Protein AF-A0A0S8JBH3-F1 (afdb_monomer)

Solvent-accessible surface area (backbone atoms only — not comparable to full-atom values): 11278 Å² total; per-residue (Å²): 119,69,69,66,55,52,56,52,54,51,52,54,51,49,51,53,55,59,66,43,45,65,54,44,55,52,47,23,25,52,52,15,26,53,52,15,29,58,53,9,57,77,68,77,35,45,71,60,21,22,52,54,18,23,54,50,15,38,53,51,19,51,52,50,48,50,52,51,48,53,55,42,52,69,64,44,77,79,67,76,55,73,70,56,57,57,52,49,54,55,49,33,52,54,52,39,51,52,52,23,52,52,30,29,74,77,67,32,59,70,42,13,50,44,16,38,52,28,25,54,49,39,51,51,53,51,53,52,49,50,52,50,48,53,39,56,73,72,67,49,58,70,64,60,54,48,49,54,50,63,54,41,51,55,56,56,53,45,52,52,48,51,49,65,72,73,49,96,78,65,68,68,29,39,53,50,14,46,45,41,55,56,52,51,52,52,51,53,53,51,54,51,53,51,54,55,53,50,56,50,50,53,54,52,52,61,53,56,56,52,66,60,64,81,73,117

Sequence (216 aa):
GSQRSRAVYSQIRVVGLAVVLPFVMVAGPIAGYIGGGWIGERLGYTTGGKLLGLLLGAAASVHQTILIIRRLLHEVKLAMEEKLVRRVLKASVVVAALVGFCGAVYLGTLWAFAFILAAAWSIVNLWVLERLLVLLFRGGSRLALAAVFCLKIPVLYGLILLYLIAVPWRPSALLGGITLPYAVIVLKALGRSLIEAMGRKEALQATGDRGKQDGT

Mean predicted aligned error: 10.58 Å

Structure (mmCIF, N/CA/C/O backbone):
data_AF-A0A0S8JBH3-F1
#
_entry.id   AF-A0A0S8JBH3-F1
#
loop_
_atom_site.group_PDB
_atom_site.id
_atom_site.type_symbol
_atom_site.label_atom_id
_atom_site.label_alt_id
_atom_site.label_comp_id
_atom_site.label_asym_id
_atom_site.label_entity_id
_atom_site.label_seq_id
_atom_site.pdbx_PDB_ins_code
_atom_site.Cartn_x
_atom_site.Cartn_y
_atom_site.Cartn_z
_atom_site.occupancy
_atom_site.B_iso_or_equiv
_atom_site.auth_seq_id
_atom_site.auth_comp_id
_atom_site.auth_asym_id
_atom_site.auth_atom_id
_atom_site.pdbx_PDB_model_num
ATOM 1 N N . GLY A 1 1 ? -25.314 2.688 22.104 1.00 56.16 1 GLY A N 1
ATOM 2 C CA . GLY A 1 1 ? -25.120 2.585 20.637 1.00 56.16 1 GLY A CA 1
ATOM 3 C C . GLY A 1 1 ? -24.075 3.535 20.041 1.00 56.16 1 GLY A C 1
ATOM 4 O O . G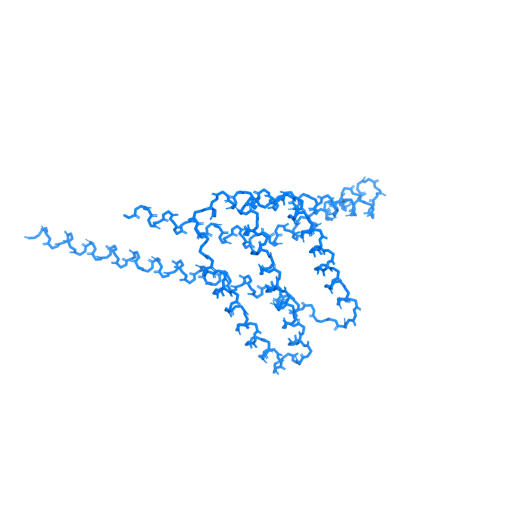LY A 1 1 ? -23.395 3.144 19.096 1.00 56.16 1 GLY A O 1
ATOM 5 N N . SER A 1 2 ? -23.922 4.769 20.545 1.00 67.00 2 SER A N 1
ATOM 6 C CA . SER A 1 2 ? -23.123 5.812 19.867 1.00 67.00 2 SER A CA 1
ATOM 7 C C . SER A 1 2 ? -21.598 5.613 19.925 1.00 67.00 2 SER A C 1
ATOM 9 O O . SER A 1 2 ? -20.922 5.887 18.936 1.00 67.00 2 SER A O 1
ATOM 11 N N . GLN A 1 3 ? -21.041 5.085 21.023 1.00 66.62 3 GLN A N 1
ATOM 12 C CA . GLN A 1 3 ? -19.586 4.895 21.151 1.00 66.62 3 GLN A CA 1
ATOM 13 C C . GLN A 1 3 ? -19.028 3.817 20.206 1.00 66.62 3 GLN A C 1
ATOM 15 O O . GLN A 1 3 ? -18.002 4.037 19.563 1.00 66.62 3 GLN A O 1
ATOM 20 N N . ARG A 1 4 ? -19.731 2.686 20.045 1.00 68.00 4 ARG A N 1
ATOM 21 C CA . ARG A 1 4 ? -19.284 1.579 19.177 1.00 68.00 4 ARG A CA 1
ATOM 22 C C . ARG A 1 4 ? -19.263 1.980 17.696 1.00 68.00 4 ARG A C 1
ATOM 24 O O . ARG A 1 4 ? -18.324 1.640 16.986 1.00 68.00 4 ARG A O 1
ATOM 31 N N . SER A 1 5 ? -20.242 2.778 17.257 1.00 71.06 5 SER A N 1
ATOM 32 C CA . SER A 1 5 ? -20.296 3.287 15.877 1.00 71.06 5 SER A CA 1
ATOM 33 C C . SER A 1 5 ? -19.176 4.287 15.567 1.00 71.06 5 SER A C 1
ATOM 35 O O . SER A 1 5 ? -18.638 4.267 14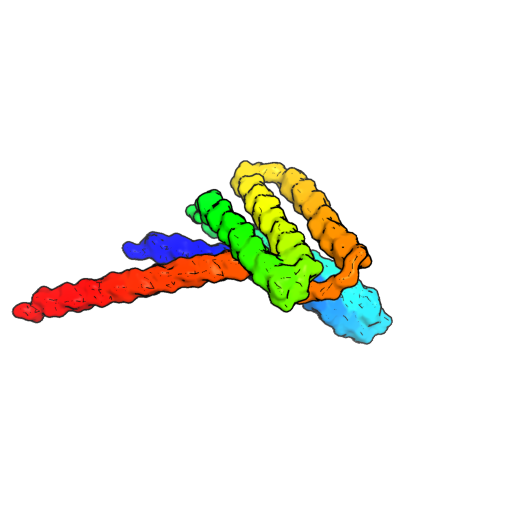.464 1.00 71.06 5 SER A O 1
ATOM 37 N N . ARG A 1 6 ? -18.770 5.125 16.534 1.00 70.44 6 ARG A N 1
ATOM 38 C CA . ARG A 1 6 ? -17.647 6.066 16.353 1.00 70.44 6 ARG A CA 1
ATOM 39 C C . ARG A 1 6 ? -16.300 5.348 16.222 1.00 70.44 6 ARG A C 1
ATOM 41 O O . ARG A 1 6 ? -15.492 5.741 15.384 1.00 70.44 6 ARG A O 1
ATOM 48 N N . ALA A 1 7 ? -16.083 4.278 16.991 1.00 63.91 7 ALA A N 1
ATOM 49 C CA . ALA A 1 7 ? -14.851 3.486 16.928 1.00 63.91 7 ALA A CA 1
ATOM 50 C C . ALA A 1 7 ? -14.666 2.793 15.565 1.00 63.91 7 ALA A C 1
ATOM 52 O O . ALA A 1 7 ? -13.577 2.812 14.994 1.00 63.91 7 ALA A O 1
ATOM 53 N N . VAL A 1 8 ? -15.745 2.239 15.009 1.00 63.00 8 VAL A N 1
ATOM 54 C CA . VAL A 1 8 ? -15.751 1.638 13.666 1.00 63.00 8 VAL A CA 1
ATOM 55 C C . VAL A 1 8 ? -15.432 2.676 12.592 1.00 63.00 8 VAL A C 1
ATOM 57 O O . VAL A 1 8 ? -14.579 2.444 11.735 1.00 63.00 8 VAL A O 1
ATOM 60 N N . TYR A 1 9 ? -16.090 3.836 12.650 1.00 67.44 9 TYR A N 1
ATOM 61 C CA . TYR A 1 9 ? -15.926 4.885 11.644 1.00 67.44 9 TYR A CA 1
ATOM 62 C C . TYR A 1 9 ? -14.488 5.421 11.605 1.00 67.44 9 TYR A C 1
ATOM 64 O O . TYR A 1 9 ? -13.923 5.618 10.530 1.00 67.44 9 TYR A O 1
ATOM 72 N N . SER A 1 10 ? -13.870 5.580 12.780 1.00 63.19 10 SER A N 1
ATOM 73 C CA . SER A 1 10 ? -12.450 5.915 12.926 1.00 63.19 10 SER A CA 1
ATOM 74 C C . SER A 1 10 ? -11.549 4.869 12.261 1.00 63.19 10 SER A C 1
ATOM 76 O O . SER A 1 10 ? -10.679 5.227 11.470 1.00 63.19 10 SER A O 1
ATOM 78 N N . GLN A 1 11 ? -11.778 3.575 12.504 1.00 60.53 11 GLN A N 1
ATOM 79 C CA . GLN A 1 11 ? -10.944 2.516 11.928 1.00 60.53 11 GLN A CA 1
ATOM 80 C C . GLN A 1 11 ? -11.054 2.442 10.401 1.00 60.53 11 GLN A C 1
ATOM 82 O O . GLN A 1 11 ? -10.032 2.313 9.728 1.00 60.53 11 GLN A O 1
ATOM 87 N N . ILE A 1 12 ? -12.259 2.577 9.840 1.00 65.88 12 ILE A N 1
ATOM 88 C CA . ILE A 1 12 ? -12.458 2.589 8.382 1.00 65.88 12 ILE A CA 1
ATOM 89 C C . ILE A 1 12 ? -11.759 3.801 7.756 1.00 65.88 12 ILE A C 1
ATOM 91 O O . ILE A 1 12 ? -11.067 3.657 6.748 1.00 65.88 12 ILE A O 1
ATOM 95 N N . ARG A 1 13 ? -11.872 4.983 8.373 1.00 64.81 13 ARG A N 1
ATOM 96 C CA . ARG A 1 13 ? -11.220 6.207 7.891 1.00 64.81 13 ARG A CA 1
ATOM 97 C C . ARG A 1 13 ? -9.697 6.095 7.915 1.00 64.81 13 ARG A C 1
ATOM 99 O O . ARG A 1 13 ? -9.045 6.473 6.945 1.00 64.81 13 ARG A O 1
ATOM 106 N N . VAL A 1 14 ? -9.142 5.536 8.988 1.00 63.78 14 VAL A N 1
ATOM 107 C CA . VAL A 1 14 ? -7.701 5.300 9.142 1.00 63.78 14 VAL A CA 1
ATOM 108 C C . VAL A 1 14 ? -7.183 4.348 8.072 1.00 63.78 14 VAL A C 1
ATOM 110 O O . VAL A 1 14 ? -6.170 4.630 7.434 1.00 63.78 14 VAL A O 1
ATOM 113 N N . VAL A 1 15 ? -7.881 3.233 7.852 1.00 59.69 15 VAL A N 1
ATOM 114 C CA . VAL A 1 15 ? -7.493 2.259 6.829 1.00 59.69 15 VAL A CA 1
ATOM 115 C C . VAL A 1 15 ? -7.599 2.879 5.437 1.00 59.69 15 VAL A C 1
ATOM 117 O O . VAL A 1 15 ? -6.661 2.753 4.657 1.00 59.69 15 VAL A O 1
ATOM 120 N N . GLY A 1 16 ? -8.676 3.614 5.147 1.00 65.50 16 GLY A N 1
ATOM 121 C CA . GLY A 1 16 ? -8.840 4.325 3.879 1.00 65.50 16 GLY A CA 1
ATOM 122 C C . GLY A 1 16 ? -7.707 5.318 3.614 1.00 65.50 16 GLY A C 1
ATOM 123 O O . GLY A 1 16 ? -7.087 5.280 2.557 1.00 65.50 16 GLY A O 1
ATOM 124 N N . LEU A 1 17 ? -7.360 6.151 4.597 1.00 64.06 17 LEU A N 1
ATOM 125 C CA . LEU A 1 17 ? -6.247 7.100 4.491 1.00 64.06 17 LEU A CA 1
ATOM 126 C C . LEU A 1 17 ? -4.888 6.399 4.328 1.00 64.06 17 LEU A C 1
ATOM 128 O O . LEU A 1 17 ? -4.060 6.856 3.543 1.00 64.06 17 LEU A O 1
ATOM 132 N N . ALA A 1 18 ? -4.660 5.279 5.019 1.00 63.41 18 ALA A N 1
ATOM 133 C CA . ALA A 1 18 ? -3.432 4.497 4.880 1.00 63.41 18 ALA A CA 1
ATOM 134 C C . ALA A 1 18 ? -3.306 3.839 3.495 1.00 63.41 18 ALA A C 1
ATOM 136 O O . ALA A 1 18 ? -2.208 3.771 2.947 1.00 63.41 18 ALA A O 1
ATOM 137 N N . VAL A 1 19 ? -4.421 3.394 2.910 1.00 65.19 19 VAL A N 1
ATOM 138 C CA . VAL A 1 19 ? -4.469 2.834 1.550 1.00 65.19 19 VAL A CA 1
ATOM 139 C C . VAL A 1 19 ? -4.212 3.907 0.491 1.00 65.19 19 VAL A C 1
ATOM 141 O O . VAL A 1 19 ? -3.657 3.592 -0.554 1.00 65.19 19 VAL A O 1
ATOM 144 N N . VAL A 1 20 ? -4.552 5.170 0.759 1.00 72.31 20 VAL A N 1
ATOM 145 C CA . VAL A 1 20 ? -4.325 6.299 -0.162 1.00 72.31 20 VAL A CA 1
ATOM 146 C C . VAL A 1 20 ? -2.862 6.771 -0.170 1.00 72.31 20 VAL A C 1
ATOM 148 O O . VAL A 1 20 ? -2.402 7.309 -1.176 1.00 72.31 20 VAL A O 1
ATOM 151 N N . LEU A 1 21 ? -2.096 6.536 0.901 1.00 68.50 21 LEU A N 1
ATOM 152 C CA . LEU A 1 21 ? -0.704 6.999 1.024 1.00 68.50 21 LEU A CA 1
ATOM 153 C C . LEU A 1 21 ? 0.220 6.586 -0.142 1.00 68.50 21 LEU A C 1
ATOM 155 O O . LEU A 1 21 ? 0.875 7.468 -0.699 1.00 68.50 21 LEU A O 1
ATOM 159 N N . PRO A 1 22 ? 0.273 5.310 -0.573 1.00 65.31 22 PRO A N 1
ATOM 160 C CA . PRO A 1 22 ? 1.086 4.903 -1.720 1.00 65.31 22 PRO A CA 1
ATOM 161 C C . PRO A 1 22 ? 0.675 5.612 -3.014 1.00 65.31 22 PRO A C 1
ATOM 163 O O . PRO A 1 22 ? 1.533 6.017 -3.793 1.00 65.31 22 PRO A O 1
ATOM 166 N N . PHE A 1 23 ? -0.631 5.810 -3.226 1.00 71.81 23 PHE A N 1
ATOM 167 C CA . PHE A 1 23 ? -1.134 6.511 -4.407 1.00 71.81 23 PHE A CA 1
ATOM 168 C C . PHE A 1 23 ? -0.705 7.972 -4.409 1.00 71.81 23 PHE A C 1
ATOM 170 O O . PHE A 1 23 ? -0.256 8.460 -5.437 1.00 71.81 23 PHE A O 1
ATOM 177 N N . VAL A 1 24 ? -0.763 8.657 -3.264 1.00 72.06 24 VAL A N 1
ATOM 178 C CA . VAL A 1 24 ? -0.276 10.040 -3.143 1.00 72.06 24 VAL A CA 1
ATOM 179 C C . VAL A 1 24 ? 1.230 10.107 -3.411 1.00 72.06 24 VAL A C 1
ATOM 181 O O . VAL A 1 24 ? 1.673 10.997 -4.144 1.00 72.06 24 VAL A O 1
ATOM 184 N N . MET A 1 25 ? 2.004 9.142 -2.895 1.00 70.50 25 MET A N 1
ATOM 185 C CA . MET A 1 25 ? 3.455 9.036 -3.119 1.00 70.50 25 MET A CA 1
ATOM 186 C C . MET A 1 25 ? 3.835 8.896 -4.594 1.00 70.50 25 MET A C 1
ATOM 188 O O . MET A 1 25 ? 4.838 9.467 -5.012 1.00 70.50 25 MET A O 1
ATOM 192 N N . VAL A 1 26 ? 3.027 8.193 -5.388 1.00 72.25 26 VAL A N 1
ATOM 193 C CA . VAL A 1 26 ? 3.271 7.991 -6.826 1.00 72.25 26 VAL A CA 1
ATOM 194 C C . VAL A 1 26 ? 2.668 9.113 -7.676 1.00 72.25 26 VAL A C 1
ATOM 196 O O . VAL A 1 26 ? 3.299 9.590 -8.618 1.00 72.25 26 VAL A O 1
ATOM 199 N N . ALA A 1 27 ? 1.467 9.578 -7.332 1.00 75.06 27 ALA A N 1
ATOM 200 C CA . ALA A 1 27 ? 0.746 10.584 -8.103 1.00 75.06 27 ALA A CA 1
ATOM 201 C C . ALA A 1 27 ? 1.461 11.940 -8.113 1.00 75.06 27 ALA A C 1
ATOM 203 O O . ALA A 1 27 ? 1.454 12.613 -9.138 1.00 75.06 27 ALA A O 1
ATOM 204 N N . GLY A 1 28 ? 2.104 12.338 -7.010 1.00 80.50 28 GLY A N 1
ATOM 205 C CA . GLY A 1 28 ? 2.796 13.628 -6.938 1.00 80.50 28 GLY A CA 1
ATOM 206 C C . GLY A 1 28 ? 3.963 13.763 -7.924 1.00 80.50 28 GLY A C 1
ATOM 207 O O . GLY A 1 28 ? 3.947 14.706 -8.711 1.00 80.50 28 GLY A O 1
ATOM 208 N N . PRO A 1 29 ? 4.941 12.836 -7.957 1.00 76.25 29 PRO A N 1
ATOM 209 C CA . PRO A 1 29 ? 5.990 12.828 -8.977 1.00 76.25 29 PRO A CA 1
ATOM 210 C C . PRO A 1 29 ? 5.442 12.800 -10.408 1.00 76.25 29 PRO A C 1
ATOM 212 O O . PRO A 1 29 ? 5.915 13.557 -11.249 1.00 76.25 29 PRO A O 1
ATOM 215 N N . ILE A 1 30 ? 4.420 11.979 -10.688 1.00 74.12 30 ILE A N 1
ATOM 216 C CA . ILE A 1 30 ? 3.815 11.889 -12.029 1.00 74.12 30 ILE A CA 1
ATOM 217 C C . ILE A 1 30 ? 3.176 13.222 -12.429 1.00 74.12 30 ILE A C 1
ATOM 219 O O . ILE A 1 30 ? 3.460 13.743 -13.506 1.00 74.12 30 ILE A O 1
ATOM 223 N N . ALA A 1 31 ? 2.347 13.801 -11.557 1.00 86.06 31 ALA A N 1
ATOM 224 C CA . ALA A 1 31 ? 1.707 15.089 -11.806 1.00 86.06 31 ALA A CA 1
ATOM 225 C C . ALA A 1 31 ? 2.748 16.207 -11.954 1.00 86.06 31 ALA A C 1
ATOM 227 O O . ALA A 1 31 ? 2.624 17.055 -12.835 1.00 86.06 31 ALA A O 1
ATOM 228 N N . GLY A 1 32 ? 3.809 16.162 -11.146 1.00 87.19 32 GLY A N 1
ATOM 229 C CA . GLY A 1 32 ? 4.951 17.060 -11.242 1.00 87.19 32 GLY A CA 1
ATOM 230 C C . GLY A 1 32 ? 5.688 16.941 -12.574 1.00 87.19 32 GLY A C 1
ATOM 231 O O . GLY A 1 32 ? 5.960 17.954 -13.206 1.00 87.19 32 GLY A O 1
ATOM 232 N N . TYR A 1 33 ? 5.963 15.727 -13.049 1.00 83.25 33 TYR A N 1
ATOM 233 C CA . TYR A 1 33 ? 6.616 15.490 -14.339 1.00 83.25 33 TYR A CA 1
ATOM 234 C C . TYR A 1 33 ? 5.777 16.012 -15.513 1.00 83.25 33 TYR A C 1
ATOM 236 O O . TYR A 1 33 ? 6.299 16.709 -16.385 1.00 83.25 33 TYR A O 1
ATOM 244 N N . ILE A 1 34 ? 4.471 15.717 -15.517 1.00 86.50 34 ILE A N 1
ATOM 245 C CA . ILE A 1 34 ? 3.538 16.168 -16.561 1.00 86.50 34 ILE A CA 1
ATOM 246 C C . ILE A 1 34 ? 3.417 17.697 -16.541 1.00 86.50 34 ILE A C 1
ATOM 248 O O . ILE A 1 34 ? 3.606 18.345 -17.569 1.00 86.50 34 ILE A O 1
ATOM 252 N N . GLY A 1 35 ? 3.157 18.284 -15.369 1.00 92.44 35 GLY A N 1
ATOM 253 C CA . GLY A 1 35 ? 3.023 19.734 -15.213 1.00 92.44 35 GLY A CA 1
ATOM 254 C C . GLY A 1 35 ? 4.320 20.482 -15.521 1.00 92.44 35 GLY A C 1
ATOM 255 O O . GLY A 1 35 ? 4.302 21.504 -16.201 1.00 92.44 35 GLY A O 1
ATOM 256 N N . GLY A 1 36 ? 5.459 19.940 -15.093 1.00 91.94 36 GLY A N 1
ATOM 257 C CA . GLY A 1 36 ? 6.782 20.475 -15.400 1.00 91.94 36 GLY A CA 1
ATOM 258 C C . GLY A 1 36 ? 7.110 20.433 -16.890 1.00 91.94 36 GLY A C 1
ATOM 259 O O . GLY A 1 36 ? 7.713 21.371 -17.403 1.00 91.94 36 GLY A O 1
ATOM 260 N N . GLY A 1 37 ? 6.671 19.393 -17.604 1.00 87.94 37 GLY A N 1
ATOM 261 C CA . GLY A 1 37 ? 6.780 19.325 -19.061 1.00 87.94 37 GLY A CA 1
ATOM 262 C C . GLY A 1 37 ? 5.969 20.408 -19.759 1.00 87.94 37 GLY A C 1
ATOM 263 O O . GLY A 1 37 ? 6.518 21.124 -20.589 1.00 87.94 37 GLY A O 1
ATOM 264 N N . TRP A 1 38 ? 4.714 20.595 -19.353 1.00 94.88 38 TRP A N 1
ATOM 265 C CA . TRP A 1 38 ? 3.846 21.633 -19.913 1.00 94.88 38 TRP A CA 1
ATOM 266 C C . TRP A 1 38 ? 4.395 23.053 -19.687 1.00 94.88 38 TRP A C 1
ATOM 268 O O . TRP A 1 38 ? 4.392 23.882 -20.597 1.00 94.88 38 TRP A O 1
ATOM 278 N N . ILE A 1 39 ? 4.929 23.332 -18.491 1.00 94.38 39 ILE A N 1
ATOM 279 C CA . ILE A 1 39 ? 5.585 24.615 -18.183 1.00 94.38 39 ILE A CA 1
ATOM 280 C C . ILE A 1 39 ? 6.895 24.758 -18.969 1.00 94.38 39 ILE A C 1
ATOM 282 O O . ILE A 1 39 ? 7.166 25.815 -19.537 1.00 94.38 39 ILE A O 1
ATOM 286 N N . GLY A 1 40 ? 7.700 23.695 -19.028 1.00 94.19 40 GLY A N 1
ATOM 287 C CA . GLY A 1 40 ? 8.970 23.671 -19.749 1.00 94.19 40 GLY A CA 1
ATOM 288 C C . GLY A 1 40 ? 8.806 23.915 -21.248 1.00 94.19 40 GLY A C 1
ATOM 289 O O . GLY A 1 40 ? 9.599 24.649 -21.826 1.00 94.19 40 GLY A O 1
ATOM 290 N N . GLU A 1 41 ? 7.756 23.371 -21.867 1.00 94.50 41 GLU A N 1
ATOM 291 C CA . GLU A 1 41 ? 7.410 23.617 -23.275 1.00 94.50 41 GLU A CA 1
ATOM 292 C C . GLU A 1 41 ? 7.096 25.089 -23.543 1.00 94.50 41 GLU A C 1
ATOM 294 O O . GLU A 1 41 ? 7.571 25.639 -24.534 1.00 94.50 41 GLU A O 1
ATOM 299 N N . ARG A 1 42 ? 6.391 25.769 -22.630 1.00 95.62 42 ARG A N 1
ATOM 300 C CA . ARG A 1 42 ? 6.129 27.212 -22.762 1.00 95.62 42 ARG A CA 1
ATOM 301 C C . ARG A 1 42 ? 7.366 28.090 -22.590 1.00 95.62 42 ARG A C 1
ATOM 303 O O . ARG A 1 42 ? 7.374 29.209 -23.089 1.00 95.62 42 ARG A O 1
ATOM 310 N N . LEU A 1 43 ? 8.386 27.604 -21.888 1.00 94.69 43 LEU A N 1
ATOM 311 C CA . LEU A 1 43 ? 9.612 28.350 -21.585 1.00 94.69 43 LEU A CA 1
ATOM 312 C C . LEU A 1 43 ? 10.813 27.932 -22.453 1.00 94.69 43 LEU A C 1
ATOM 314 O O . LEU A 1 43 ? 11.919 28.415 -22.228 1.00 94.69 43 LEU A O 1
ATOM 318 N N . GLY A 1 44 ? 10.632 27.017 -23.412 1.00 94.75 44 GLY A N 1
ATOM 319 C CA . GLY A 1 44 ? 11.724 26.486 -24.240 1.00 94.75 44 GLY A CA 1
ATOM 320 C C . GLY A 1 44 ? 12.712 25.575 -23.491 1.00 94.75 44 GLY A C 1
ATOM 321 O O . GLY A 1 44 ? 13.778 25.264 -24.011 1.00 94.75 44 GLY A O 1
ATOM 322 N N . TYR A 1 45 ? 12.364 25.121 -22.282 1.00 92.31 45 TYR A N 1
ATOM 323 C CA . TYR A 1 45 ? 13.182 24.291 -21.388 1.00 92.31 45 TYR A CA 1
ATOM 324 C C . TYR A 1 45 ? 12.508 22.931 -21.127 1.00 92.31 45 TYR A C 1
ATOM 326 O O . TYR A 1 45 ? 12.177 22.572 -19.996 1.00 92.31 45 TYR A O 1
ATOM 334 N N . THR A 1 46 ? 12.280 22.144 -22.178 1.00 82.25 46 THR A N 1
ATOM 335 C CA . THR A 1 46 ? 11.454 20.919 -22.120 1.00 82.25 46 THR A CA 1
ATOM 336 C C . THR A 1 46 ? 12.017 19.839 -21.188 1.00 82.25 46 THR A C 1
ATOM 338 O O . THR A 1 46 ? 11.295 19.319 -20.335 1.00 82.25 46 THR A O 1
ATOM 341 N N . THR A 1 47 ? 13.309 19.518 -21.290 1.00 82.31 47 THR A N 1
ATOM 342 C CA . THR A 1 47 ? 13.952 18.498 -20.438 1.00 82.31 47 THR A CA 1
ATOM 343 C C . THR A 1 47 ? 14.119 18.985 -18.998 1.00 82.31 47 THR A C 1
ATOM 345 O O . THR A 1 47 ? 13.821 18.252 -18.054 1.00 82.31 47 THR A O 1
ATOM 348 N N . GLY A 1 48 ? 14.539 20.244 -18.820 1.00 81.69 48 GLY A N 1
ATOM 349 C CA . GLY A 1 48 ? 14.730 20.850 -17.499 1.00 81.69 48 GLY A CA 1
ATOM 350 C C . GLY A 1 48 ? 13.419 21.014 -16.727 1.00 81.69 48 GLY A C 1
ATOM 351 O O . GLY A 1 48 ? 13.359 20.688 -15.543 1.00 81.69 48 GLY A O 1
ATOM 352 N N . GLY A 1 49 ? 12.346 21.432 -17.406 1.00 87.19 49 GLY A N 1
ATOM 353 C CA . GLY A 1 49 ? 11.015 21.590 -16.819 1.00 87.19 49 GLY A CA 1
ATOM 354 C C . GLY A 1 49 ? 10.437 20.274 -16.301 1.00 87.19 49 GLY A C 1
ATOM 355 O O . GLY A 1 49 ? 9.952 20.225 -15.172 1.00 87.19 49 GLY A O 1
ATOM 356 N N . LYS A 1 50 ? 10.563 19.179 -17.066 1.00 76.38 50 LYS A N 1
ATOM 357 C CA . LYS A 1 50 ? 10.132 17.834 -16.635 1.00 76.38 50 LYS A CA 1
ATOM 358 C C . LYS A 1 50 ? 10.871 17.366 -15.382 1.00 76.38 50 LYS A C 1
ATOM 360 O O . LYS A 1 50 ? 10.241 16.846 -14.463 1.00 76.38 50 LYS A O 1
ATOM 365 N N . LEU A 1 51 ? 12.191 17.572 -15.328 1.00 74.19 51 LEU A N 1
ATOM 366 C CA . LEU A 1 51 ? 13.016 17.174 -14.186 1.00 74.19 51 LEU A CA 1
ATOM 367 C C . LEU A 1 51 ? 12.692 18.001 -12.932 1.00 74.19 51 LEU A C 1
ATOM 369 O O . LEU A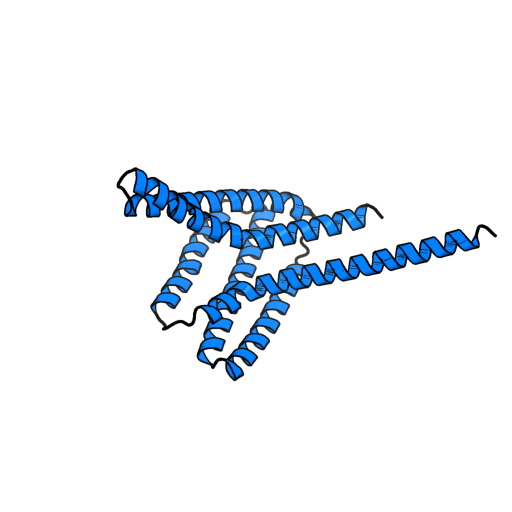 1 51 ? 12.473 17.437 -11.862 1.00 74.19 51 LEU A O 1
ATOM 373 N N . LEU A 1 52 ? 12.604 19.328 -13.065 1.00 82.62 52 LEU A N 1
ATOM 374 C CA . LEU A 1 52 ? 12.238 20.222 -11.961 1.00 82.62 52 LEU A CA 1
ATOM 375 C C . LEU A 1 52 ? 10.826 19.938 -11.450 1.00 82.62 52 LEU A C 1
ATOM 377 O O . LEU A 1 52 ? 10.610 19.857 -10.241 1.00 82.62 52 LEU A O 1
ATOM 381 N N . GLY A 1 53 ? 9.877 19.726 -12.360 1.00 86.75 53 GLY A N 1
ATOM 382 C CA . GLY A 1 53 ? 8.513 19.351 -12.018 1.00 86.75 53 GLY A CA 1
ATOM 383 C C . GLY A 1 53 ? 8.445 18.013 -11.285 1.00 86.75 53 GLY A C 1
ATOM 384 O O . GLY A 1 53 ? 7.763 17.917 -10.268 1.00 86.75 53 GLY A O 1
ATOM 385 N N . LEU A 1 54 ? 9.196 16.999 -11.731 1.00 75.62 54 LEU A N 1
ATOM 386 C CA . LEU A 1 54 ? 9.298 15.703 -11.051 1.00 75.62 54 LEU A CA 1
ATOM 387 C C . LEU A 1 54 ? 9.803 15.860 -9.607 1.00 75.62 54 LEU A C 1
ATOM 389 O O . LEU A 1 54 ? 9.197 15.313 -8.684 1.00 75.62 54 LEU A O 1
ATOM 393 N N . LEU A 1 55 ? 10.879 16.629 -9.403 1.00 70.88 55 LEU A N 1
ATOM 394 C CA . LEU A 1 55 ? 11.456 16.876 -8.077 1.00 70.88 55 LEU A CA 1
ATOM 395 C C . LEU A 1 55 ? 10.485 17.633 -7.162 1.00 70.88 55 LEU A C 1
ATOM 397 O O . LEU A 1 55 ? 10.290 17.239 -6.010 1.00 70.88 55 LEU A O 1
ATOM 401 N N . LEU A 1 56 ? 9.826 18.675 -7.674 1.00 83.12 56 LEU A N 1
ATOM 402 C CA . LEU A 1 56 ? 8.813 19.432 -6.932 1.00 83.12 56 LEU A CA 1
ATOM 403 C C . LEU A 1 56 ? 7.590 18.575 -6.595 1.00 83.12 56 LEU A C 1
ATOM 405 O O . LEU A 1 56 ? 7.108 18.610 -5.465 1.00 83.12 56 LEU A O 1
ATOM 409 N N . GLY A 1 57 ? 7.113 17.767 -7.542 1.00 77.94 57 GLY A N 1
ATOM 410 C CA . GLY A 1 57 ? 6.004 16.837 -7.342 1.00 77.94 57 GLY A CA 1
ATOM 411 C C . GLY A 1 57 ? 6.316 15.773 -6.291 1.00 77.94 57 GLY A C 1
ATOM 412 O O . GLY A 1 57 ? 5.473 15.466 -5.445 1.00 77.94 57 GLY A O 1
ATOM 413 N N . ALA A 1 58 ? 7.548 15.258 -6.279 1.00 67.19 58 ALA A N 1
ATOM 414 C CA . ALA A 1 58 ? 8.027 14.354 -5.240 1.00 67.19 58 ALA A CA 1
ATOM 415 C C . ALA A 1 58 ? 8.085 15.042 -3.868 1.00 67.19 58 ALA A C 1
ATOM 417 O O . ALA A 1 58 ? 7.554 14.509 -2.892 1.00 67.19 58 ALA A O 1
ATOM 418 N N . ALA A 1 59 ? 8.653 16.249 -3.786 1.00 70.94 59 ALA A N 1
ATOM 419 C CA . ALA A 1 59 ? 8.724 17.016 -2.543 1.00 70.94 59 ALA A CA 1
ATOM 420 C C . ALA A 1 59 ? 7.326 17.345 -1.987 1.00 70.94 59 ALA A C 1
ATOM 422 O O . ALA A 1 59 ? 7.060 17.142 -0.799 1.00 70.94 59 ALA A O 1
ATOM 423 N N . ALA A 1 60 ? 6.402 17.776 -2.850 1.00 80.19 60 ALA A N 1
ATOM 424 C CA . ALA A 1 60 ? 5.011 18.043 -2.494 1.00 80.19 60 ALA A CA 1
ATOM 425 C C . ALA A 1 60 ? 4.294 16.777 -2.004 1.00 80.19 60 ALA A C 1
ATOM 427 O O . ALA A 1 60 ? 3.558 16.824 -1.016 1.00 80.19 60 ALA A O 1
ATOM 428 N N . SER A 1 61 ? 4.543 15.635 -2.645 1.00 72.88 61 SER A N 1
ATOM 429 C CA . SER A 1 61 ? 3.988 14.351 -2.228 1.00 72.88 61 SER A CA 1
ATOM 430 C C . SER A 1 61 ? 4.490 13.898 -0.860 1.00 72.88 61 SER A C 1
ATOM 432 O O . SER A 1 61 ? 3.699 13.460 -0.022 1.00 72.88 61 SER A O 1
ATOM 434 N N . VAL A 1 62 ? 5.789 14.050 -0.592 1.00 72.19 62 VAL A N 1
ATOM 435 C CA . VAL A 1 62 ? 6.372 13.776 0.728 1.00 72.19 62 VAL A CA 1
ATOM 436 C C . VAL A 1 62 ? 5.740 14.690 1.774 1.00 72.19 62 VAL A C 1
ATOM 438 O O . VAL A 1 62 ? 5.316 14.215 2.828 1.00 72.19 62 VAL A O 1
ATOM 441 N N . HIS A 1 63 ? 5.597 15.982 1.474 1.00 73.00 63 HIS A N 1
ATOM 442 C CA . HIS A 1 63 ? 4.953 16.933 2.375 1.00 73.00 63 HIS A CA 1
ATOM 443 C C . HIS A 1 63 ? 3.489 16.554 2.671 1.00 73.00 63 HIS A C 1
ATOM 445 O O . HIS A 1 63 ? 3.094 16.496 3.837 1.00 73.00 63 HIS A O 1
ATOM 451 N N . GLN A 1 64 ? 2.703 16.203 1.649 1.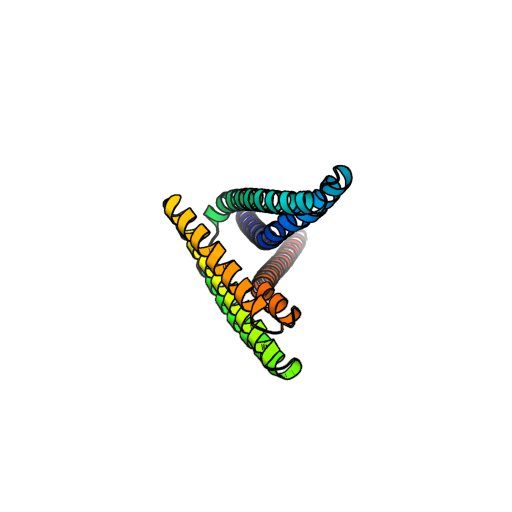00 77.94 64 GLN A N 1
ATOM 452 C CA . GLN A 1 64 ? 1.322 15.731 1.812 1.00 77.94 64 GLN A CA 1
ATOM 453 C C . GLN A 1 64 ? 1.241 14.413 2.581 1.00 77.94 64 GLN A C 1
ATOM 455 O O . GLN A 1 64 ? 0.409 14.263 3.472 1.00 77.94 64 GLN A O 1
ATOM 460 N N . THR A 1 65 ? 2.148 13.481 2.306 1.00 69.44 65 THR A N 1
ATOM 461 C CA . THR A 1 65 ? 2.270 12.216 3.035 1.00 69.44 65 THR A CA 1
ATOM 462 C C . THR A 1 65 ? 2.515 12.472 4.519 1.00 69.44 65 THR A C 1
ATOM 464 O O . THR A 1 65 ? 1.836 11.887 5.360 1.00 69.44 65 THR A O 1
ATOM 467 N N . ILE A 1 66 ? 3.406 13.406 4.866 1.00 69.81 66 ILE A N 1
ATOM 468 C CA . ILE A 1 66 ? 3.658 13.804 6.256 1.00 69.81 66 ILE A CA 1
ATOM 469 C C . ILE A 1 66 ? 2.400 14.408 6.892 1.00 69.81 66 ILE A C 1
ATOM 471 O O . ILE A 1 66 ? 2.091 14.080 8.037 1.00 69.81 66 I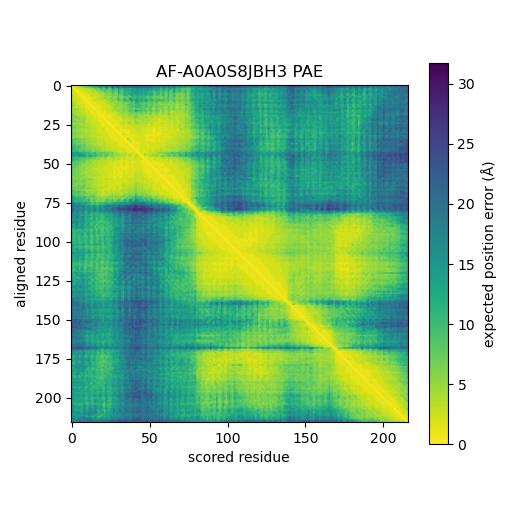LE A O 1
ATOM 475 N N . LEU A 1 67 ? 1.650 15.256 6.182 1.00 75.31 67 LEU A N 1
ATOM 476 C CA . LEU A 1 67 ? 0.404 15.842 6.695 1.00 75.31 67 LEU A CA 1
ATOM 477 C C . LEU A 1 67 ? -0.692 14.790 6.914 1.00 75.31 67 LEU A C 1
ATOM 479 O O . LEU A 1 67 ? -1.349 14.798 7.959 1.00 75.31 67 LEU A O 1
ATOM 483 N N . ILE A 1 68 ? -0.861 13.859 5.973 1.00 74.69 68 ILE A N 1
ATOM 484 C CA . ILE A 1 68 ? -1.799 12.734 6.077 1.00 74.69 68 ILE A CA 1
ATOM 485 C C . ILE A 1 68 ? -1.408 11.841 7.250 1.00 74.69 68 ILE A C 1
ATOM 487 O O . ILE A 1 68 ? -2.257 11.526 8.081 1.00 74.69 68 ILE A O 1
ATOM 491 N N . ILE A 1 69 ? -0.124 11.497 7.368 1.00 65.25 69 ILE A N 1
ATOM 492 C CA . ILE A 1 69 ? 0.408 10.716 8.484 1.00 65.25 69 ILE A CA 1
ATOM 493 C C . ILE A 1 69 ? 0.173 11.454 9.800 1.00 65.25 69 ILE A C 1
ATOM 495 O O . ILE A 1 69 ? -0.295 10.829 10.740 1.00 65.25 69 ILE A O 1
ATOM 499 N N . ARG A 1 70 ? 0.406 12.771 9.887 1.00 69.94 70 ARG A N 1
ATOM 500 C CA . ARG A 1 70 ? 0.134 13.565 11.101 1.00 69.94 70 ARG A CA 1
ATOM 501 C C . ARG A 1 70 ? -1.348 13.576 11.485 1.00 69.94 70 ARG A C 1
ATOM 503 O O . ARG A 1 70 ? -1.656 13.446 12.668 1.00 69.94 70 ARG A O 1
ATOM 510 N N . ARG A 1 71 ? -2.267 13.685 10.517 1.00 73.25 71 ARG A N 1
ATOM 511 C CA . ARG A 1 71 ? -3.718 13.567 10.771 1.00 73.25 71 ARG A CA 1
ATOM 512 C C . ARG A 1 71 ? -4.100 12.161 11.225 1.00 73.25 71 ARG A C 1
ATOM 514 O O . ARG A 1 71 ? -4.810 12.016 12.214 1.00 73.25 71 ARG A O 1
ATOM 521 N N . LEU A 1 72 ? -3.575 11.142 10.550 1.00 67.69 72 LEU A N 1
ATOM 522 C CA . LEU A 1 72 ? -3.734 9.740 10.928 1.00 67.69 72 LEU A CA 1
ATOM 523 C C . LEU A 1 72 ? -3.204 9.482 12.340 1.00 67.69 72 LEU A C 1
ATOM 525 O O . LEU A 1 72 ? -3.902 8.882 13.139 1.00 67.69 72 LEU A O 1
ATOM 529 N N . LEU A 1 73 ? -2.016 9.980 12.683 1.00 60.69 73 LEU A N 1
ATOM 530 C CA . LEU A 1 73 ? -1.393 9.872 14.008 1.00 60.69 73 LEU A CA 1
ATOM 531 C C . LEU A 1 73 ? -2.317 10.384 15.114 1.00 60.69 73 LEU A C 1
ATOM 533 O O . LEU A 1 73 ? -2.383 9.773 16.177 1.00 60.69 73 LEU A O 1
ATOM 537 N N . HIS A 1 74 ? -3.045 11.472 14.863 1.00 63.81 74 HIS A N 1
ATOM 538 C CA . HIS A 1 74 ? -3.972 12.040 15.836 1.00 63.81 74 HIS A CA 1
ATOM 539 C C . HIS A 1 74 ? -5.220 11.163 16.044 1.00 63.81 74 HIS A C 1
ATOM 541 O O . HIS A 1 74 ? -5.711 11.054 17.164 1.00 63.81 74 HIS A O 1
ATOM 547 N N . GLU A 1 75 ? -5.712 10.499 14.995 1.00 62.75 75 GLU A N 1
ATOM 548 C CA . GLU A 1 75 ? -6.870 9.594 15.083 1.00 62.75 75 GLU A CA 1
ATOM 549 C C . GLU A 1 75 ? -6.493 8.174 15.554 1.00 62.75 75 GLU A C 1
ATOM 551 O O . GLU A 1 75 ? -7.253 7.522 16.268 1.00 62.75 75 GLU A O 1
ATOM 556 N N . VAL A 1 76 ? -5.299 7.696 15.195 1.00 58.06 76 VAL A N 1
ATOM 557 C CA . VAL A 1 76 ? -4.801 6.334 15.460 1.00 58.06 76 VAL A CA 1
ATOM 558 C C . VAL A 1 76 ? -4.283 6.157 16.882 1.00 58.06 76 VAL A C 1
ATOM 560 O O . VAL A 1 76 ? -4.300 5.030 17.383 1.00 58.06 76 VAL A O 1
ATOM 563 N N . LYS A 1 77 ? -3.912 7.251 17.566 1.00 58.12 77 LYS A N 1
ATOM 564 C CA . LYS A 1 77 ? -3.499 7.269 18.984 1.00 58.12 77 LYS A CA 1
ATOM 565 C C . LYS A 1 77 ? -4.495 6.554 19.920 1.00 58.12 77 LYS A C 1
ATOM 567 O O . LYS A 1 77 ? -4.136 6.235 21.046 1.00 58.12 77 LYS A O 1
ATOM 572 N N . LEU A 1 78 ? -5.716 6.272 19.456 1.00 51.31 78 LEU A N 1
ATOM 573 C CA . LEU A 1 78 ? -6.773 5.610 20.218 1.00 51.31 78 LEU A CA 1
ATOM 574 C C . LEU A 1 78 ? -7.099 4.164 19.792 1.00 51.31 78 LEU A C 1
ATOM 576 O O . LEU A 1 78 ? -7.867 3.516 20.495 1.00 51.31 78 LEU A O 1
ATOM 580 N N . ALA A 1 79 ? -6.580 3.639 18.672 1.00 53.53 79 ALA A N 1
ATOM 581 C CA . ALA A 1 79 ? -7.190 2.448 18.054 1.00 53.53 79 ALA A CA 1
ATOM 582 C C . ALA A 1 79 ? -6.246 1.386 17.462 1.00 53.53 79 ALA A C 1
ATOM 584 O O . ALA A 1 79 ? -6.740 0.327 17.060 1.00 53.53 79 ALA A O 1
ATOM 585 N N . MET A 1 80 ? -4.929 1.612 17.368 1.00 57.66 80 MET A N 1
ATOM 586 C CA . MET A 1 80 ? -4.040 0.594 16.787 1.00 57.66 80 MET A CA 1
ATOM 587 C C . MET A 1 80 ? -3.733 -0.529 17.788 1.00 57.66 80 MET A C 1
ATOM 589 O O . MET A 1 80 ? -2.757 -0.487 18.532 1.00 57.66 80 MET A O 1
ATOM 593 N N . GLU A 1 81 ? -4.558 -1.574 17.774 1.00 64.75 81 GLU A N 1
ATOM 594 C CA . GLU A 1 81 ? -4.176 -2.866 18.337 1.00 64.75 81 GLU A CA 1
ATOM 595 C C . GLU A 1 81 ? -3.050 -3.474 17.483 1.00 64.75 81 GLU A C 1
ATOM 597 O O . GLU A 1 81 ? -3.271 -3.853 16.332 1.00 64.75 81 GLU A O 1
ATOM 602 N N . GLU A 1 82 ? -1.862 -3.664 18.060 1.00 65.62 82 GLU A N 1
ATOM 603 C CA . GLU A 1 82 ? -0.720 -4.399 17.472 1.00 65.62 82 GLU A CA 1
ATOM 604 C C . GLU A 1 82 ? -1.136 -5.757 16.851 1.00 65.62 82 GLU A C 1
ATOM 606 O O . GLU A 1 82 ? -0.577 -6.252 15.868 1.00 65.62 82 GLU A O 1
ATOM 611 N N . LYS A 1 83 ? -2.211 -6.350 17.385 1.00 74.12 83 LYS A N 1
ATOM 612 C CA . LYS A 1 83 ? -2.810 -7.602 16.913 1.00 74.12 83 LYS A CA 1
ATOM 613 C C . LYS A 1 83 ? -3.408 -7.517 15.505 1.00 74.12 83 LYS A C 1
ATOM 615 O O . LYS A 1 83 ? -3.547 -8.559 14.860 1.00 74.12 83 LYS A O 1
ATOM 620 N N . LEU A 1 84 ? -3.829 -6.345 15.027 1.00 69.19 84 LEU A N 1
ATOM 621 C CA . LEU A 1 84 ? -4.433 -6.193 13.698 1.00 69.19 84 LEU A CA 1
ATOM 622 C C . LEU A 1 84 ? -3.369 -6.274 12.601 1.00 69.19 84 LEU A C 1
ATOM 624 O O . LEU A 1 84 ? -3.546 -7.028 11.642 1.00 69.19 84 LEU A O 1
ATOM 628 N N . VAL A 1 85 ? -2.239 -5.588 12.790 1.00 69.62 85 VAL A N 1
ATOM 629 C CA . VAL A 1 85 ? -1.146 -5.532 11.807 1.00 69.62 85 VAL A CA 1
ATOM 630 C C . VAL A 1 85 ? -0.500 -6.903 11.626 1.00 69.62 85 VAL A C 1
ATOM 632 O O . VAL A 1 85 ? -0.417 -7.395 10.501 1.00 69.62 85 VAL A O 1
ATOM 635 N N . ARG A 1 86 ? -0.180 -7.611 12.719 1.00 79.44 86 ARG A N 1
ATOM 636 C CA . ARG A 1 86 ? 0.338 -8.992 12.637 1.00 79.44 86 ARG A CA 1
ATOM 637 C C . ARG A 1 86 ? -0.605 -9.939 11.897 1.00 79.44 86 ARG A C 1
ATOM 639 O O . ARG A 1 86 ? -0.148 -10.810 11.161 1.00 79.44 86 ARG A O 1
ATOM 646 N N . ARG A 1 87 ? -1.923 -9.784 12.074 1.00 80.44 87 ARG A N 1
ATOM 647 C CA . ARG A 1 87 ? -2.922 -10.599 11.364 1.00 80.44 87 ARG A CA 1
ATOM 648 C C . ARG A 1 87 ? -2.975 -10.274 9.871 1.00 80.44 87 ARG A C 1
ATOM 650 O O . ARG A 1 87 ? -3.227 -11.178 9.084 1.00 80.44 87 ARG A O 1
ATOM 657 N N . VAL A 1 88 ? -2.773 -9.015 9.486 1.00 77.19 88 VAL A N 1
ATOM 658 C CA . VAL A 1 88 ? -2.668 -8.616 8.074 1.00 77.19 88 VAL A CA 1
ATOM 659 C C . VAL A 1 88 ? -1.389 -9.177 7.462 1.00 77.19 88 VAL A C 1
ATOM 661 O O . VAL A 1 88 ? -1.478 -9.828 6.433 1.00 77.19 88 VAL A O 1
ATOM 664 N N . LEU A 1 89 ? -0.235 -9.024 8.119 1.00 80.31 89 LEU A N 1
ATOM 665 C CA . LEU A 1 89 ? 1.041 -9.554 7.623 1.00 80.31 89 LEU A CA 1
ATOM 666 C C . LEU A 1 89 ? 0.976 -11.070 7.391 1.00 80.31 89 LEU A C 1
ATOM 668 O O . LEU A 1 89 ? 1.338 -11.533 6.313 1.00 80.31 89 LEU A O 1
ATOM 672 N N . LYS A 1 90 ? 0.442 -11.837 8.353 1.00 86.19 90 LYS A N 1
ATOM 673 C CA . LYS A 1 90 ? 0.246 -13.290 8.195 1.00 86.19 90 LYS A CA 1
ATOM 674 C C . LYS A 1 90 ? -0.661 -13.627 7.010 1.00 86.19 90 LYS A C 1
ATOM 676 O O . LYS A 1 90 ? -0.323 -14.509 6.230 1.00 86.19 90 LYS A O 1
ATOM 681 N N . ALA A 1 91 ? -1.783 -12.919 6.860 1.00 86.44 91 ALA A N 1
ATOM 682 C CA . ALA A 1 91 ? -2.683 -13.127 5.729 1.00 86.44 91 ALA A CA 1
ATOM 683 C C . ALA A 1 91 ? -1.990 -12.804 4.396 1.00 86.44 91 ALA A C 1
ATOM 685 O O . ALA A 1 91 ? -2.056 -13.608 3.475 1.00 86.44 91 ALA A O 1
ATOM 686 N N . SER A 1 92 ? -1.260 -11.690 4.308 1.00 83.56 92 SER A N 1
ATOM 687 C CA . SER A 1 92 ? -0.517 -11.307 3.105 1.00 83.56 92 SER A CA 1
ATOM 688 C C . SER A 1 92 ? 0.539 -12.338 2.719 1.00 83.56 92 SER A C 1
ATOM 690 O O . SER A 1 92 ? 0.674 -12.622 1.537 1.00 83.56 92 SER A O 1
ATOM 692 N N . VAL A 1 93 ? 1.242 -12.947 3.682 1.00 91.50 93 VAL A N 1
ATOM 693 C CA . VAL A 1 93 ? 2.197 -14.038 3.406 1.00 91.50 93 VAL A CA 1
ATOM 694 C C . VAL A 1 93 ? 1.486 -15.254 2.808 1.00 91.50 93 VAL A C 1
ATOM 696 O O . VAL A 1 93 ? 1.935 -15.780 1.793 1.00 91.50 93 VAL A O 1
ATOM 699 N N . VAL A 1 94 ? 0.363 -15.681 3.396 1.00 93.44 94 VAL A N 1
ATOM 700 C CA . VAL A 1 94 ? -0.402 -16.842 2.906 1.00 93.44 94 VAL A CA 1
ATOM 701 C C . VAL A 1 94 ? -0.952 -16.585 1.503 1.00 93.44 94 VAL A C 1
ATOM 703 O O . VAL A 1 94 ? -0.792 -17.422 0.617 1.00 93.44 94 VAL A O 1
ATOM 706 N N . VAL A 1 95 ? -1.555 -15.415 1.272 1.00 89.94 95 VAL A N 1
ATOM 707 C CA . VAL A 1 95 ? -2.098 -15.050 -0.044 1.00 89.94 95 VAL A CA 1
ATOM 708 C C . VAL A 1 95 ? -0.968 -14.896 -1.067 1.00 89.94 95 VAL A C 1
ATOM 710 O O . VAL A 1 95 ? -1.113 -15.365 -2.190 1.00 89.94 95 VAL A O 1
ATOM 713 N N . ALA A 1 96 ? 0.180 -14.320 -0.693 1.00 91.94 96 ALA A N 1
ATOM 714 C CA . ALA A 1 96 ? 1.344 -14.228 -1.575 1.00 91.94 96 ALA A CA 1
ATOM 715 C C . ALA A 1 96 ? 1.870 -15.610 -1.982 1.00 91.94 96 ALA A C 1
ATOM 717 O O . ALA A 1 96 ? 2.153 -15.827 -3.157 1.00 91.94 96 ALA A O 1
ATOM 718 N N . ALA A 1 97 ? 1.964 -16.554 -1.041 1.00 94.00 97 ALA A N 1
ATOM 719 C CA . ALA A 1 97 ? 2.389 -17.920 -1.334 1.00 94.00 97 ALA A CA 1
ATOM 720 C C . ALA A 1 97 ? 1.400 -18.632 -2.269 1.00 94.00 97 ALA A C 1
ATOM 722 O O . ALA A 1 97 ? 1.820 -19.245 -3.247 1.00 94.00 97 ALA A O 1
ATOM 723 N N . LEU A 1 98 ? 0.094 -18.494 -2.016 1.00 95.69 98 LEU A N 1
ATOM 724 C CA . LEU A 1 98 ? -0.950 -19.097 -2.844 1.00 95.69 98 LEU A CA 1
ATOM 725 C C . LEU A 1 98 ? -0.941 -18.534 -4.272 1.00 95.69 98 LEU A C 1
ATOM 727 O O . LEU A 1 98 ? -0.918 -19.293 -5.238 1.00 95.69 98 LEU A O 1
ATOM 731 N N . VAL A 1 99 ? -0.916 -17.206 -4.418 1.00 92.69 99 VAL A N 1
ATOM 732 C CA . VAL A 1 99 ? -0.888 -16.553 -5.736 1.00 92.69 99 VAL A CA 1
ATOM 733 C C . VAL A 1 99 ? 0.434 -16.828 -6.452 1.00 92.69 99 VAL A C 1
ATOM 735 O O . VAL A 1 99 ? 0.428 -17.056 -7.657 1.00 92.69 99 VAL A O 1
ATOM 738 N N . GLY A 1 100 ? 1.552 -16.870 -5.726 1.00 93.31 100 GLY A N 1
ATOM 739 C CA . GLY A 1 100 ? 2.851 -17.257 -6.269 1.00 93.31 100 GLY A CA 1
ATOM 740 C C . GLY A 1 100 ? 2.850 -18.691 -6.799 1.00 93.31 100 GLY A C 1
ATOM 741 O O . GLY A 1 100 ? 3.301 -18.921 -7.917 1.00 93.31 100 GLY A O 1
ATOM 742 N N . PHE A 1 101 ? 2.281 -19.639 -6.051 1.00 96.44 101 PHE A N 1
ATOM 743 C CA . PHE A 1 101 ? 2.140 -21.032 -6.480 1.00 96.44 101 PHE A CA 1
ATOM 744 C C . PHE A 1 101 ? 1.273 -21.157 -7.738 1.00 96.44 101 PHE A C 1
ATOM 746 O O . PHE A 1 101 ? 1.711 -21.735 -8.730 1.00 96.44 101 PHE A O 1
ATOM 753 N N . CYS A 1 102 ? 0.085 -20.544 -7.749 1.00 94.31 102 CYS A N 1
ATOM 754 C CA . CYS A 1 102 ? -0.764 -20.512 -8.942 1.00 94.31 102 CYS A CA 1
ATOM 755 C C . CYS A 1 102 ? -0.038 -19.851 -10.124 1.00 94.31 102 CYS A C 1
ATOM 757 O O . CYS A 1 102 ? -0.041 -20.372 -11.236 1.00 94.31 102 CYS A O 1
ATOM 759 N N . GLY A 1 103 ? 0.645 -18.733 -9.883 1.00 93.38 103 GLY A N 1
ATOM 760 C CA . GLY A 1 103 ? 1.455 -18.050 -10.884 1.00 93.38 103 GLY A CA 1
ATOM 761 C C . GLY A 1 103 ? 2.560 -18.931 -11.462 1.00 93.38 103 GLY A C 1
ATOM 762 O O . GLY A 1 103 ? 2.815 -18.861 -12.659 1.00 93.38 103 GLY A O 1
ATOM 763 N N . ALA A 1 104 ? 3.174 -19.797 -10.653 1.00 95.50 104 ALA A N 1
ATOM 764 C CA . ALA A 1 104 ? 4.221 -20.705 -11.116 1.00 95.50 104 ALA A CA 1
ATOM 765 C C . ALA A 1 104 ? 3.665 -21.732 -12.106 1.00 95.50 104 ALA A C 1
ATOM 767 O O . ALA A 1 104 ? 4.300 -21.992 -13.126 1.00 95.50 104 ALA A O 1
ATOM 768 N N . VAL A 1 105 ? 2.468 -22.256 -11.823 1.00 96.69 105 VAL A N 1
ATOM 769 C CA . VAL A 1 105 ? 1.777 -23.242 -12.665 1.00 96.69 105 VAL A CA 1
ATOM 770 C C . VAL A 1 105 ? 1.273 -22.615 -13.969 1.00 96.69 105 VAL A C 1
ATOM 772 O O . VAL A 1 105 ? 1.480 -23.189 -15.033 1.00 96.69 105 VAL A O 1
ATOM 775 N N . TYR A 1 106 ? 0.638 -21.439 -13.911 1.00 96.00 106 TYR A N 1
ATOM 776 C CA . TYR A 1 106 ? -0.057 -20.858 -15.072 1.00 96.00 106 TYR A CA 1
ATOM 777 C C . TYR A 1 106 ? 0.766 -19.844 -15.877 1.00 96.00 106 TYR A C 1
ATOM 779 O O . TYR A 1 106 ? 0.570 -19.710 -17.082 1.00 96.00 106 TYR A O 1
ATOM 787 N N . LEU A 1 107 ? 1.654 -19.089 -15.227 1.00 93.12 107 LEU A N 1
ATOM 788 C CA . LEU A 1 107 ? 2.377 -17.957 -15.828 1.00 93.12 107 LEU A CA 1
ATOM 789 C C . LEU A 1 107 ? 3.895 -18.186 -15.907 1.00 93.12 107 LEU A C 1
ATOM 791 O O . LEU A 1 107 ? 4.608 -17.364 -16.492 1.00 93.12 107 LEU A O 1
ATOM 795 N N . GLY A 1 108 ? 4.372 -19.300 -15.345 1.00 95.19 108 GLY A N 1
ATOM 796 C CA . GLY A 1 108 ? 5.767 -19.721 -15.327 1.00 95.19 108 GLY A CA 1
ATOM 797 C C . GLY A 1 108 ? 6.500 -19.380 -14.028 1.00 95.19 108 GLY A C 1
ATOM 798 O O . GLY A 1 108 ? 6.175 -18.436 -13.303 1.00 95.19 108 GLY A O 1
ATOM 799 N N . THR A 1 109 ? 7.556 -20.143 -13.752 1.00 92.12 109 THR A N 1
ATOM 800 C CA . THR A 1 109 ? 8.373 -20.038 -12.531 1.00 92.12 109 THR A CA 1
ATOM 801 C C . THR A 1 109 ? 9.024 -18.666 -12.361 1.00 92.12 109 THR A C 1
ATOM 803 O O . THR A 1 109 ? 9.055 -18.134 -11.252 1.00 92.12 109 THR A O 1
ATOM 806 N N . LEU A 1 110 ? 9.483 -18.046 -13.452 1.00 87.25 110 LEU A N 1
ATOM 807 C CA . LEU A 1 110 ? 10.107 -16.720 -13.416 1.00 87.25 110 LEU A CA 1
ATOM 808 C C . LEU A 1 110 ? 9.111 -15.620 -13.008 1.00 87.25 110 LEU A C 1
ATOM 810 O O . LEU A 1 110 ? 9.458 -14.727 -12.234 1.00 87.25 110 LEU A O 1
ATOM 814 N N . TRP A 1 111 ? 7.855 -15.710 -13.469 1.00 91.38 111 TRP A N 1
ATOM 815 C CA . TRP A 1 111 ? 6.787 -14.795 -13.052 1.00 91.38 111 TRP A CA 1
ATOM 816 C C . TRP A 1 111 ? 6.490 -14.953 -11.560 1.00 91.38 111 TRP A C 1
ATOM 818 O O . TRP A 1 111 ? 6.429 -13.961 -10.833 1.00 91.38 111 TRP A O 1
ATOM 828 N N . ALA A 1 112 ? 6.369 -16.196 -11.090 1.00 92.31 112 ALA A N 1
ATOM 829 C CA . ALA A 1 112 ? 6.122 -16.494 -9.683 1.00 92.31 112 ALA A CA 1
ATOM 830 C C . ALA A 1 112 ? 7.237 -15.985 -8.770 1.00 92.31 112 ALA A C 1
ATOM 832 O O . ALA A 1 112 ? 6.954 -15.390 -7.734 1.00 92.31 112 ALA A O 1
ATOM 833 N N . PHE A 1 113 ? 8.498 -16.167 -9.167 1.00 88.81 113 PHE A N 1
ATOM 834 C CA . PHE A 1 113 ? 9.639 -15.681 -8.398 1.00 88.81 113 PHE A CA 1
ATOM 835 C C . PHE A 1 113 ? 9.627 -14.154 -8.278 1.00 88.81 113 PHE A C 1
ATOM 837 O O . PHE A 1 113 ? 9.748 -13.621 -7.174 1.00 88.81 113 PHE A O 1
ATOM 844 N N . ALA A 1 114 ? 9.403 -13.447 -9.390 1.00 85.62 114 ALA A N 1
ATOM 845 C CA . ALA A 1 114 ? 9.299 -11.990 -9.392 1.00 85.62 114 ALA A CA 1
ATOM 846 C C . ALA A 1 114 ? 8.136 -11.492 -8.523 1.00 85.62 114 ALA A C 1
ATOM 848 O O . ALA A 1 114 ? 8.289 -10.542 -7.754 1.00 85.62 114 ALA A O 1
ATOM 849 N N . PHE A 1 115 ? 6.988 -12.166 -8.599 1.00 89.94 115 PHE A N 1
ATOM 850 C CA . PHE A 1 115 ? 5.822 -11.868 -7.778 1.00 89.94 115 PHE A CA 1
ATOM 851 C C . PHE A 1 115 ? 6.091 -12.082 -6.284 1.00 89.94 115 PHE A C 1
ATOM 853 O O . PHE A 1 115 ? 5.816 -11.190 -5.482 1.00 89.94 115 PHE A O 1
ATOM 860 N N . ILE A 1 116 ? 6.644 -13.237 -5.896 1.00 90.94 116 ILE A N 1
ATOM 861 C CA . ILE A 1 116 ? 6.945 -13.557 -4.495 1.00 90.94 116 ILE A CA 1
ATOM 862 C C . ILE A 1 116 ? 7.971 -12.574 -3.942 1.00 90.94 116 ILE A C 1
ATOM 864 O O . ILE A 1 116 ? 7.786 -12.081 -2.832 1.00 90.94 116 ILE A O 1
ATOM 868 N N . LEU A 1 117 ? 9.017 -12.244 -4.704 1.00 86.44 117 LEU A N 1
ATOM 869 C CA . LEU A 1 117 ? 10.022 -11.284 -4.262 1.00 86.44 117 LEU A CA 1
ATOM 870 C C . LEU A 1 117 ? 9.409 -9.893 -4.069 1.00 86.44 117 LEU A C 1
ATOM 872 O O . LEU A 1 117 ? 9.616 -9.273 -3.029 1.00 86.44 117 LEU A O 1
ATOM 876 N N . ALA A 1 118 ? 8.589 -9.434 -5.016 1.00 85.38 118 ALA A N 1
ATOM 877 C CA . ALA A 1 118 ? 7.861 -8.173 -4.914 1.00 85.38 118 ALA A CA 1
ATOM 878 C C . ALA A 1 118 ? 6.876 -8.148 -3.726 1.00 85.38 118 ALA A C 1
ATOM 880 O O . ALA A 1 118 ? 6.766 -7.138 -3.027 1.00 85.38 118 ALA A O 1
ATOM 881 N N . ALA A 1 119 ? 6.192 -9.260 -3.453 1.00 87.31 119 ALA A N 1
ATOM 882 C CA . ALA A 1 119 ? 5.291 -9.399 -2.313 1.00 87.31 119 ALA A CA 1
ATOM 883 C C . ALA A 1 119 ? 6.050 -9.416 -0.981 1.00 87.31 119 ALA A C 1
ATOM 885 O O . ALA A 1 119 ? 5.697 -8.670 -0.068 1.00 87.31 119 ALA A O 1
ATOM 886 N N . ALA A 1 120 ? 7.117 -10.211 -0.874 1.00 86.19 120 ALA A N 1
ATOM 887 C CA . ALA A 1 120 ? 7.991 -10.260 0.296 1.00 86.19 120 ALA A CA 1
ATOM 888 C C . ALA A 1 120 ? 8.572 -8.875 0.592 1.00 86.19 120 ALA A C 1
ATOM 890 O O . ALA A 1 120 ? 8.535 -8.406 1.729 1.00 86.19 120 ALA A O 1
ATOM 891 N N . TRP A 1 121 ? 9.013 -8.180 -0.452 1.00 82.94 121 TRP A N 1
ATOM 892 C CA . TRP A 1 121 ? 9.482 -6.810 -0.372 1.00 82.94 121 TRP A CA 1
ATOM 893 C C . TRP A 1 121 ? 8.421 -5.852 0.175 1.00 82.94 121 TRP A 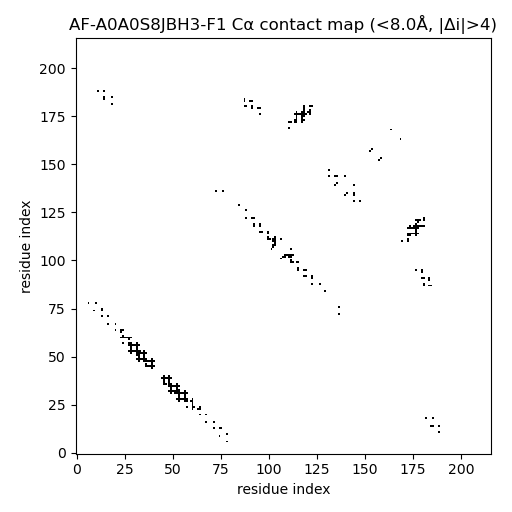C 1
ATOM 895 O O . TRP A 1 121 ? 8.667 -5.123 1.133 1.00 82.94 121 TRP A O 1
ATOM 905 N N . SER A 1 122 ? 7.206 -5.893 -0.375 1.00 82.94 122 SER A N 1
ATOM 906 C CA . SER A 1 122 ? 6.081 -5.076 0.092 1.00 82.94 122 SER A CA 1
ATOM 907 C C . SER A 1 122 ? 5.714 -5.378 1.555 1.00 82.94 122 SER A C 1
ATOM 909 O O . SER A 1 122 ? 5.481 -4.462 2.346 1.00 82.94 122 SER A O 1
ATOM 911 N N . ILE A 1 123 ? 5.760 -6.649 1.969 1.00 84.38 123 ILE A N 1
ATOM 912 C CA . ILE A 1 123 ? 5.536 -7.087 3.358 1.00 84.38 123 ILE A CA 1
ATOM 913 C C . ILE A 1 123 ? 6.610 -6.520 4.297 1.00 84.38 123 ILE A C 1
ATOM 915 O O . ILE A 1 123 ? 6.270 -5.965 5.345 1.00 84.38 123 ILE A O 1
ATOM 919 N N . VAL A 1 124 ? 7.891 -6.599 3.922 1.00 81.12 124 VAL A N 1
ATOM 920 C CA . VAL A 1 124 ? 9.000 -6.003 4.687 1.00 81.12 124 VAL A CA 1
ATOM 921 C C . VAL A 1 124 ? 8.824 -4.488 4.788 1.00 81.12 124 VAL A C 1
ATOM 923 O O . VAL A 1 124 ? 8.971 -3.923 5.874 1.00 81.12 124 VAL A O 1
ATOM 926 N N . ASN A 1 125 ? 8.421 -3.822 3.703 1.00 80.00 125 ASN A N 1
ATOM 927 C CA . ASN A 1 125 ? 8.166 -2.380 3.705 1.00 80.00 125 ASN A CA 1
ATOM 928 C C . ASN A 1 125 ? 7.100 -1.991 4.721 1.00 80.00 125 ASN A C 1
ATOM 930 O O . ASN A 1 125 ? 7.287 -1.000 5.441 1.00 80.00 125 ASN A O 1
ATOM 934 N N . LEU A 1 126 ? 6.019 -2.773 4.775 1.00 78.44 126 LEU A N 1
ATOM 935 C CA . LEU A 1 126 ? 4.897 -2.589 5.686 1.00 78.44 126 LEU A CA 1
ATOM 936 C C . LEU A 1 126 ? 5.318 -2.827 7.141 1.00 78.44 126 LEU A C 1
ATOM 938 O O . LEU A 1 126 ? 5.003 -2.020 8.010 1.00 78.44 126 LEU A O 1
ATOM 942 N N . TRP A 1 127 ? 6.096 -3.879 7.399 1.00 81.31 127 TRP A N 1
ATOM 943 C CA . TRP A 1 127 ? 6.626 -4.196 8.727 1.00 81.31 127 TRP A CA 1
ATOM 944 C C . TRP A 1 127 ? 7.600 -3.130 9.251 1.00 81.31 127 TRP A C 1
ATOM 946 O O . TRP A 1 127 ? 7.525 -2.707 10.405 1.00 81.31 127 TRP A O 1
ATOM 956 N N . VAL A 1 128 ? 8.492 -2.617 8.399 1.00 76.00 128 VAL A N 1
ATOM 957 C CA . VAL A 1 128 ? 9.374 -1.500 8.774 1.00 76.00 128 VAL A CA 1
ATOM 958 C C . VAL A 1 128 ? 8.557 -0.231 9.018 1.00 76.00 128 VAL A C 1
ATOM 960 O O . VAL A 1 128 ? 8.865 0.528 9.933 1.00 76.00 128 VAL A O 1
ATOM 963 N N . LEU A 1 129 ? 7.522 0.021 8.208 1.00 73.62 129 LEU A N 1
ATOM 964 C CA . LEU A 1 129 ? 6.628 1.165 8.402 1.00 73.62 129 LEU A CA 1
ATOM 965 C C . LEU A 1 129 ? 5.887 1.070 9.743 1.00 73.62 129 LEU A C 1
ATOM 967 O O . LEU A 1 129 ? 5.813 2.065 10.456 1.00 73.62 129 LEU A O 1
ATOM 971 N N . GLU A 1 130 ? 5.410 -0.118 10.119 1.00 77.06 130 GLU A N 1
ATOM 972 C CA . GLU A 1 130 ? 4.827 -0.392 11.437 1.00 77.06 130 GLU A CA 1
ATOM 973 C C . GLU A 1 130 ? 5.814 -0.044 12.557 1.00 77.06 130 GLU A C 1
ATOM 975 O O . GLU A 1 130 ? 5.481 0.736 13.448 1.00 77.06 130 GLU A O 1
ATOM 980 N N . ARG A 1 131 ? 7.051 -0.554 12.501 1.00 74.25 131 ARG A N 1
ATOM 981 C CA . ARG A 1 131 ? 8.066 -0.259 13.526 1.00 74.25 131 ARG A CA 1
ATOM 982 C C . ARG A 1 131 ? 8.398 1.226 13.619 1.00 74.25 131 ARG A C 1
ATOM 984 O O . ARG A 1 131 ? 8.515 1.751 14.722 1.00 74.25 131 ARG A O 1
ATOM 991 N N . LEU A 1 132 ? 8.520 1.901 12.478 1.00 68.88 132 LEU A N 1
ATOM 992 C CA . LEU A 1 132 ? 8.728 3.347 12.403 1.00 68.88 132 LEU A CA 1
ATOM 993 C C . LEU A 1 132 ? 7.586 4.120 13.053 1.00 68.88 132 LEU A C 1
ATOM 995 O O . LEU A 1 132 ? 7.832 5.047 13.821 1.00 68.88 132 LEU A O 1
ATOM 999 N N . LEU A 1 133 ? 6.346 3.724 12.767 1.00 68.12 133 LEU A N 1
ATOM 1000 C CA . LEU A 1 133 ? 5.169 4.315 13.386 1.00 68.12 133 LEU A CA 1
ATOM 1001 C C . LEU A 1 133 ? 5.196 4.094 14.899 1.00 68.12 133 LEU A C 1
ATOM 1003 O O . LEU A 1 133 ? 5.032 5.056 15.639 1.00 68.12 133 LEU A O 1
ATOM 1007 N N . VAL A 1 134 ? 5.475 2.878 15.377 1.00 73.62 134 VAL A N 1
ATOM 1008 C CA . VAL A 1 134 ? 5.579 2.581 16.819 1.00 73.62 134 VAL A CA 1
ATOM 1009 C C . VAL A 1 134 ? 6.664 3.428 17.494 1.00 73.62 134 VAL A C 1
ATOM 1011 O O . VAL A 1 134 ? 6.424 3.991 18.562 1.00 73.62 134 VAL A O 1
ATOM 1014 N N . LEU A 1 135 ? 7.837 3.566 16.871 1.00 70.69 135 LEU A N 1
ATOM 1015 C CA . LEU A 1 135 ? 8.925 4.427 17.350 1.00 70.69 135 LEU A CA 1
ATOM 1016 C C . LEU A 1 135 ? 8.512 5.902 17.405 1.00 70.69 135 LEU A C 1
ATOM 1018 O O . LEU A 1 135 ? 8.778 6.578 18.399 1.00 70.69 135 LEU A O 1
ATOM 1022 N N . LEU A 1 136 ? 7.817 6.384 16.375 1.00 67.38 136 LEU A N 1
ATOM 1023 C CA . LEU A 1 136 ? 7.279 7.741 16.325 1.00 67.38 136 LEU A CA 1
ATOM 1024 C C . LEU A 1 136 ? 6.245 7.980 17.435 1.00 67.38 136 LEU A C 1
ATOM 1026 O O . LEU A 1 136 ? 6.284 9.013 18.101 1.00 67.38 136 LEU A O 1
ATOM 1030 N N . PHE A 1 137 ? 5.352 7.014 17.669 1.00 67.31 137 PHE A N 1
ATOM 1031 C CA . PHE A 1 137 ? 4.317 7.087 18.703 1.00 67.31 137 PHE A CA 1
ATOM 1032 C C . PHE A 1 137 ? 4.886 7.057 20.124 1.00 67.31 137 PHE A C 1
ATOM 1034 O O . PHE A 1 137 ? 4.323 7.691 21.012 1.00 67.31 137 PHE A O 1
ATOM 1041 N N . ARG A 1 138 ? 6.009 6.366 20.351 1.00 77.31 138 ARG A N 1
ATOM 1042 C CA . ARG A 1 138 ? 6.695 6.325 21.655 1.00 77.31 138 ARG A CA 1
ATOM 1043 C C . ARG A 1 138 ? 7.530 7.576 21.958 1.00 77.31 138 ARG A C 1
ATOM 1045 O O . ARG A 1 138 ? 8.247 7.588 22.950 1.00 77.31 138 ARG A O 1
ATOM 1052 N N . GLY A 1 139 ? 7.447 8.617 21.125 1.00 74.94 139 GLY A N 1
ATOM 1053 C CA . GLY A 1 139 ? 8.234 9.839 21.304 1.00 74.94 139 GLY A CA 1
ATOM 1054 C C . GLY A 1 139 ? 9.716 9.652 20.974 1.00 74.94 139 GLY A C 1
ATOM 1055 O O . GLY A 1 139 ? 10.558 10.353 21.529 1.00 74.94 139 GLY A O 1
ATOM 1056 N N . GLY A 1 140 ? 10.045 8.704 20.090 1.00 70.94 140 GLY A N 1
ATOM 1057 C CA . GLY A 1 140 ? 11.417 8.467 19.648 1.00 70.94 140 GLY A CA 1
ATOM 1058 C C . GLY A 1 140 ? 12.065 9.717 19.042 1.00 70.94 140 GLY A C 1
ATOM 1059 O O . GLY A 1 140 ? 11.390 10.603 18.509 1.00 70.94 140 GLY A O 1
ATOM 1060 N N . SER A 1 141 ? 13.396 9.793 19.119 1.00 78.81 141 SER A N 1
ATOM 1061 C CA . SER A 1 141 ? 14.139 10.956 18.634 1.00 78.81 141 SER A CA 1
ATOM 1062 C C . SER A 1 141 ? 13.874 11.196 17.140 1.00 78.81 141 SER A C 1
ATOM 1064 O O . SER A 1 141 ? 13.910 10.279 16.315 1.00 78.81 141 SER A O 1
ATOM 1066 N N . ARG A 1 142 ? 13.619 12.461 16.770 1.00 74.44 142 ARG A N 1
ATOM 1067 C CA . ARG A 1 142 ? 13.380 12.871 15.369 1.00 74.44 142 ARG A CA 1
ATOM 1068 C C . ARG A 1 142 ? 14.533 12.452 14.447 1.00 74.44 142 ARG A C 1
ATOM 1070 O O . ARG A 1 142 ? 14.309 12.152 13.280 1.00 74.44 142 ARG A O 1
ATOM 1077 N N . LEU A 1 143 ? 15.741 12.385 15.007 1.00 71.62 143 LEU A N 1
ATOM 1078 C CA . LEU A 1 143 ? 16.969 11.938 14.355 1.00 71.62 143 LEU A CA 1
ATOM 1079 C C . LEU A 1 143 ? 16.963 10.435 14.046 1.00 71.62 143 LEU A C 1
ATOM 1081 O O . LEU A 1 143 ? 17.312 10.059 12.934 1.00 71.62 143 LEU A O 1
ATOM 1085 N N . ALA A 1 144 ? 16.496 9.583 14.965 1.00 67.88 144 ALA A N 1
ATOM 1086 C CA . ALA A 1 144 ? 16.346 8.152 14.692 1.00 67.88 144 ALA A CA 1
ATOM 1087 C C . ALA A 1 144 ? 15.296 7.897 13.603 1.00 67.88 144 ALA A C 1
ATOM 1089 O O . ALA A 1 144 ? 15.492 7.054 12.730 1.00 67.88 144 ALA A O 1
ATOM 1090 N N . LEU A 1 145 ? 14.205 8.669 13.605 1.00 69.00 145 LEU A N 1
ATOM 1091 C CA . LEU A 1 145 ? 13.185 8.579 12.563 1.00 69.00 145 LEU A CA 1
ATOM 1092 C C . LEU A 1 145 ? 13.740 8.979 11.190 1.00 69.00 145 LEU A C 1
ATOM 1094 O O . LEU A 1 145 ? 13.533 8.265 10.211 1.00 69.00 145 LEU A O 1
ATOM 1098 N N . ALA A 1 146 ? 14.468 10.099 11.134 1.00 71.25 146 ALA A N 1
ATOM 1099 C CA . ALA A 1 146 ? 15.113 10.582 9.920 1.00 71.25 146 ALA A CA 1
ATOM 1100 C C . ALA A 1 146 ? 16.172 9.595 9.415 1.00 71.25 146 ALA A C 1
ATOM 1102 O O . ALA A 1 146 ? 16.190 9.292 8.229 1.00 71.25 146 ALA A O 1
ATOM 1103 N N . ALA A 1 147 ? 16.992 9.029 10.303 1.00 70.38 147 ALA A N 1
ATOM 1104 C CA . ALA A 1 147 ? 18.006 8.041 9.950 1.00 70.38 147 ALA A CA 1
ATOM 1105 C C . ALA A 1 147 ? 17.385 6.766 9.368 1.00 70.38 147 ALA A C 1
ATOM 1107 O O . ALA A 1 147 ? 17.809 6.304 8.313 1.00 70.38 147 ALA A O 1
ATOM 1108 N N . VAL A 1 148 ? 16.334 6.225 9.993 1.00 68.62 148 VAL A N 1
ATOM 1109 C CA . VAL A 1 148 ? 15.650 5.042 9.456 1.00 68.62 148 VAL A CA 1
ATOM 1110 C C . VAL A 1 148 ? 14.968 5.368 8.126 1.00 68.62 148 VAL A C 1
ATOM 1112 O O . VAL A 1 148 ? 15.005 4.545 7.221 1.00 68.62 148 VAL A O 1
ATOM 1115 N N . PHE A 1 149 ? 14.394 6.560 7.954 1.00 73.12 149 PHE A N 1
ATOM 1116 C CA . PHE A 1 149 ? 13.770 6.964 6.690 1.00 73.12 149 PHE A CA 1
ATOM 1117 C C . PHE A 1 149 ? 14.800 7.165 5.564 1.00 73.12 149 PHE A C 1
ATOM 1119 O O . PHE A 1 149 ? 14.610 6.658 4.459 1.00 73.12 149 PHE A O 1
ATOM 1126 N N . CYS A 1 150 ? 15.914 7.838 5.861 1.00 69.25 150 CYS A N 1
ATOM 1127 C CA . CYS A 1 150 ? 17.022 8.073 4.936 1.00 69.25 150 CYS A CA 1
ATOM 1128 C C . CYS A 1 150 ? 17.821 6.813 4.619 1.00 69.25 150 CYS A C 1
ATOM 1130 O O . CYS A 1 150 ? 18.379 6.744 3.539 1.00 69.25 150 CYS A O 1
ATOM 1132 N N . LEU A 1 151 ? 17.881 5.819 5.507 1.00 67.25 151 LEU A N 1
ATOM 1133 C CA . LEU A 1 151 ? 18.442 4.503 5.185 1.00 67.25 151 LEU A CA 1
ATOM 1134 C C . LEU A 1 151 ? 17.450 3.691 4.348 1.00 67.25 151 LEU A C 1
ATOM 1136 O O . LEU A 1 151 ? 17.830 2.971 3.427 1.00 67.25 151 LEU A O 1
ATOM 1140 N N . LYS A 1 152 ? 16.158 3.827 4.660 1.00 69.56 152 LYS A N 1
ATOM 1141 C CA . LYS A 1 152 ? 15.090 3.106 3.984 1.00 69.56 152 LYS A CA 1
ATOM 1142 C C . LYS A 1 152 ? 15.030 3.519 2.523 1.00 69.56 152 LYS A C 1
ATOM 1144 O O . LYS A 1 152 ? 15.150 2.644 1.691 1.00 69.56 152 LYS A O 1
ATOM 1149 N N . ILE A 1 153 ? 14.918 4.802 2.183 1.00 69.88 153 ILE A N 1
ATOM 1150 C CA . ILE A 1 153 ? 14.736 5.237 0.784 1.00 69.88 153 ILE A CA 1
ATOM 1151 C C . ILE A 1 153 ? 15.806 4.669 -0.182 1.00 69.88 153 ILE A C 1
ATOM 1153 O O . ILE A 1 153 ? 15.418 4.041 -1.165 1.00 69.88 153 ILE A O 1
ATOM 1157 N N . PRO A 1 154 ? 17.119 4.789 0.071 1.00 63.97 154 PRO A N 1
ATOM 1158 C CA . PRO A 1 154 ? 18.154 4.272 -0.819 1.00 63.97 154 PRO A CA 1
ATOM 1159 C C . PRO A 1 154 ? 18.153 2.752 -0.897 1.00 63.97 154 PRO A C 1
ATOM 1161 O O . PRO A 1 154 ? 18.245 2.205 -1.988 1.00 63.97 154 PRO A O 1
ATOM 1164 N N . VAL A 1 155 ? 17.997 2.055 0.232 1.00 69.12 155 VAL A N 1
ATOM 1165 C CA . VAL A 1 155 ? 17.961 0.587 0.229 1.00 69.12 155 VAL A CA 1
ATOM 1166 C C . VAL A 1 155 ? 16.707 0.096 -0.490 1.00 69.12 155 VAL A C 1
ATOM 1168 O O . VAL A 1 155 ? 16.778 -0.856 -1.256 1.00 69.12 155 VAL A O 1
ATOM 1171 N N . LEU A 1 156 ? 15.567 0.765 -0.302 1.00 66.44 156 LEU A N 1
ATOM 1172 C CA . LEU A 1 156 ? 14.289 0.306 -0.830 1.00 66.44 156 LEU A CA 1
ATOM 1173 C C . LEU A 1 156 ? 14.139 0.588 -2.334 1.00 66.44 156 LEU A C 1
ATOM 1175 O O . LEU A 1 156 ? 13.751 -0.247 -3.148 1.00 66.44 156 LEU A O 1
ATOM 1179 N N . TYR A 1 157 ? 14.421 1.819 -2.725 1.00 71.38 157 TYR A N 1
ATOM 1180 C CA . TYR A 1 157 ? 14.286 2.200 -4.120 1.00 71.38 157 TYR A CA 1
ATOM 1181 C C . TYR A 1 157 ? 15.517 1.763 -4.915 1.00 71.38 157 TYR A C 1
ATOM 1183 O O . TYR A 1 157 ? 15.368 1.362 -6.063 1.00 71.38 157 TYR A O 1
ATOM 1191 N N . GLY A 1 158 ? 16.699 1.721 -4.292 1.00 72.56 158 GLY A N 1
ATOM 1192 C CA . GLY A 1 158 ? 17.930 1.232 -4.910 1.00 72.56 158 GLY A CA 1
ATOM 1193 C C . GLY A 1 158 ? 17.909 -0.265 -5.209 1.00 72.56 158 GLY A C 1
ATOM 1194 O O . GLY A 1 158 ? 18.295 -0.639 -6.308 1.00 72.56 158 GLY A O 1
ATOM 1195 N N . LEU A 1 159 ? 17.399 -1.124 -4.313 1.00 66.94 159 LEU A N 1
ATOM 1196 C CA . LEU A 1 159 ? 17.266 -2.561 -4.612 1.00 66.94 159 LEU A CA 1
ATOM 1197 C C . LEU A 1 159 ? 16.251 -2.831 -5.720 1.00 66.94 159 LEU A C 1
ATOM 1199 O O . LEU A 1 159 ? 16.528 -3.644 -6.594 1.00 66.94 159 LEU A O 1
ATOM 1203 N N . ILE A 1 160 ? 15.110 -2.132 -5.720 1.00 70.88 160 ILE A N 1
ATOM 1204 C CA . ILE A 1 160 ? 14.143 -2.220 -6.823 1.00 70.88 160 ILE A CA 1
ATOM 1205 C C . ILE A 1 160 ? 14.774 -1.748 -8.133 1.00 70.88 160 ILE A C 1
ATOM 1207 O O . ILE A 1 160 ? 14.569 -2.388 -9.156 1.00 70.88 160 ILE A O 1
ATOM 1211 N N . LEU A 1 161 ? 15.539 -0.655 -8.118 1.00 71.94 161 LEU A N 1
ATOM 1212 C CA . LEU A 1 161 ? 16.191 -0.127 -9.314 1.00 71.94 161 LEU A CA 1
ATOM 1213 C C . LEU A 1 161 ? 17.268 -1.089 -9.836 1.00 71.94 161 LEU A C 1
ATOM 1215 O O . LEU A 1 161 ? 17.295 -1.388 -11.024 1.00 71.94 161 LEU A O 1
ATOM 1219 N N . LEU A 1 162 ? 18.113 -1.617 -8.946 1.00 72.19 162 LEU A N 1
ATOM 1220 C CA . LEU A 1 162 ? 19.147 -2.599 -9.279 1.00 72.19 162 LEU A CA 1
ATOM 1221 C C . LEU A 1 162 ? 18.522 -3.864 -9.873 1.00 72.19 162 LEU A C 1
ATOM 1223 O O . LEU A 1 162 ? 18.972 -4.366 -10.897 1.00 72.19 162 LEU A O 1
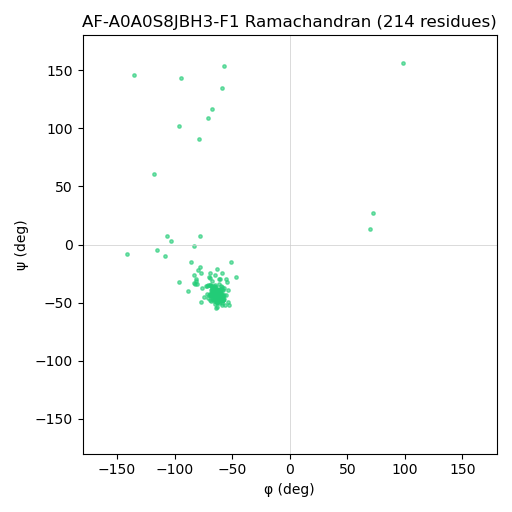ATOM 1227 N N . TYR A 1 163 ? 17.441 -4.335 -9.254 1.00 70.94 163 TYR A N 1
ATOM 1228 C CA . TYR A 1 163 ? 16.642 -5.443 -9.750 1.00 70.94 163 TYR A CA 1
ATOM 1229 C C . TYR A 1 163 ? 16.088 -5.127 -11.143 1.00 70.94 163 TYR A C 1
ATOM 1231 O O . TYR A 1 163 ? 16.350 -5.877 -12.079 1.00 70.94 163 TYR A O 1
ATOM 1239 N N . LEU A 1 164 ? 15.433 -3.973 -11.321 1.00 73.06 164 LEU A N 1
ATOM 1240 C CA . LEU A 1 164 ? 14.876 -3.519 -12.601 1.00 73.06 164 LEU A CA 1
ATOM 1241 C C . LEU A 1 164 ? 15.904 -3.494 -13.742 1.00 73.06 164 LEU A C 1
ATOM 1243 O O . LEU A 1 164 ? 15.540 -3.766 -14.881 1.00 73.06 164 LEU A O 1
ATOM 1247 N N . ILE A 1 165 ? 17.173 -3.217 -13.443 1.00 78.69 165 ILE A N 1
ATOM 1248 C CA . ILE A 1 165 ? 18.259 -3.195 -14.432 1.00 78.69 165 ILE A CA 1
ATOM 1249 C C . ILE A 1 165 ? 18.800 -4.608 -14.723 1.00 78.69 165 ILE A C 1
ATOM 1251 O O . ILE A 1 165 ? 19.201 -4.889 -15.848 1.00 78.69 165 ILE A O 1
ATOM 1255 N N . ALA A 1 166 ? 18.818 -5.504 -13.732 1.00 79.06 166 ALA A N 1
ATOM 1256 C CA . ALA A 1 166 ? 19.563 -6.763 -13.802 1.00 79.06 166 ALA A CA 1
ATOM 1257 C C . ALA A 1 166 ? 18.834 -7.946 -14.469 1.00 79.06 166 ALA A C 1
ATOM 1259 O O . ALA A 1 166 ? 19.479 -8.943 -14.785 1.00 79.06 166 ALA A O 1
ATOM 1260 N N . VAL A 1 167 ? 17.513 -7.895 -14.666 1.00 79.44 167 VAL A N 1
ATOM 1261 C CA . VAL A 1 167 ? 16.744 -9.041 -15.195 1.00 79.44 167 VAL A CA 1
ATOM 1262 C C . VAL A 1 167 ? 15.767 -8.563 -16.277 1.00 79.44 167 VAL A C 1
ATOM 1264 O O . VAL A 1 167 ? 15.241 -7.462 -16.191 1.00 79.44 167 VAL A O 1
ATOM 1267 N N . PRO A 1 168 ? 15.487 -9.347 -17.325 1.00 74.50 168 PRO A N 1
ATOM 1268 C CA . PRO A 1 168 ? 14.434 -9.025 -18.288 1.00 74.50 168 PRO A CA 1
ATOM 1269 C C . PRO A 1 168 ? 13.039 -9.203 -17.652 1.00 74.50 168 PRO A C 1
ATOM 1271 O O . PRO A 1 168 ? 12.604 -10.323 -17.376 1.00 74.50 168 PRO A O 1
ATOM 1274 N N . TRP A 1 169 ? 12.333 -8.098 -17.383 1.00 68.50 169 TRP A N 1
ATOM 1275 C CA . TRP A 1 169 ? 11.125 -8.100 -16.540 1.00 68.50 169 TRP A CA 1
ATOM 1276 C C . TRP A 1 169 ? 9.795 -8.216 -17.287 1.00 68.50 169 TRP A C 1
ATOM 1278 O O . TRP A 1 169 ? 9.555 -7.556 -18.296 1.00 68.50 169 TRP A O 1
ATOM 1288 N N . ARG A 1 170 ? 8.856 -8.948 -16.665 1.00 80.44 170 ARG A N 1
ATOM 1289 C CA . ARG A 1 170 ? 7.408 -8.824 -16.895 1.00 80.44 170 ARG A CA 1
ATOM 1290 C C . ARG A 1 170 ? 6.796 -7.900 -15.825 1.00 80.44 170 ARG A C 1
ATOM 1292 O O . ARG A 1 170 ? 6.570 -8.361 -14.702 1.00 80.44 170 ARG A O 1
ATOM 1299 N N . PRO A 1 171 ? 6.490 -6.624 -16.134 1.00 78.44 171 PRO A N 1
ATOM 1300 C CA . PRO A 1 171 ? 6.056 -5.629 -15.141 1.00 78.44 171 PRO A CA 1
ATOM 1301 C C . PRO A 1 171 ? 4.785 -6.030 -14.374 1.00 78.44 171 PRO A C 1
ATOM 1303 O O . PRO A 1 171 ? 4.600 -5.638 -13.223 1.00 78.44 171 PRO A O 1
ATOM 1306 N N . SER A 1 172 ? 3.946 -6.886 -14.963 1.00 85.00 172 SER A N 1
ATOM 1307 C CA . SER A 1 172 ? 2.744 -7.430 -14.325 1.00 85.00 172 SER A CA 1
ATOM 1308 C C . SER A 1 172 ? 3.019 -8.192 -13.020 1.00 85.00 172 SER A C 1
ATOM 1310 O O . SER A 1 172 ? 2.241 -8.071 -12.077 1.00 85.00 172 SER A O 1
ATOM 1312 N N . ALA A 1 173 ? 4.107 -8.971 -12.941 1.00 85.38 173 ALA A N 1
ATOM 1313 C CA . ALA A 1 173 ? 4.413 -9.785 -11.755 1.00 85.38 173 ALA A CA 1
ATOM 1314 C C . ALA A 1 173 ? 4.783 -8.905 -10.554 1.00 85.38 173 ALA A C 1
ATOM 1316 O O . ALA A 1 173 ? 4.304 -9.104 -9.438 1.00 85.38 173 ALA A O 1
ATOM 1317 N N . LEU A 1 174 ? 5.598 -7.883 -10.821 1.00 82.12 174 LEU A N 1
ATOM 1318 C CA . LEU A 1 174 ? 6.058 -6.897 -9.848 1.00 82.12 174 LEU A CA 1
ATOM 1319 C C . LEU A 1 174 ? 4.891 -6.088 -9.283 1.00 82.12 174 LEU A C 1
ATOM 1321 O O . LEU A 1 174 ? 4.738 -5.987 -8.066 1.00 82.12 174 LEU A O 1
ATOM 1325 N N . LEU A 1 175 ? 4.032 -5.562 -10.160 1.00 82.69 175 LEU A N 1
ATOM 1326 C CA . LEU A 1 175 ? 2.846 -4.814 -9.745 1.00 82.69 175 LEU A CA 1
ATOM 1327 C C . LEU A 1 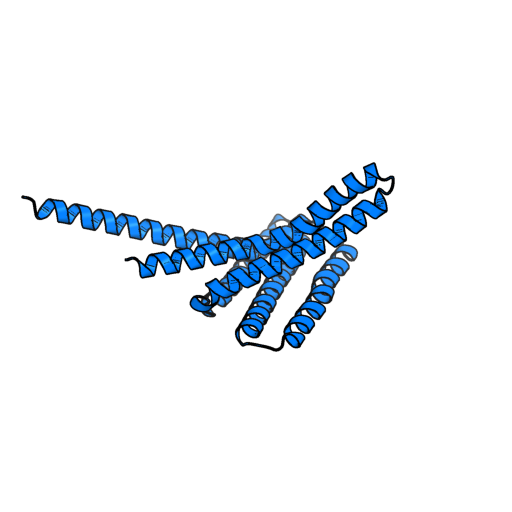175 ? 1.895 -5.686 -8.919 1.00 82.69 175 LEU A C 1
ATOM 1329 O O . LEU A 1 175 ? 1.412 -5.238 -7.878 1.00 82.69 175 LEU A O 1
ATOM 1333 N N . GLY A 1 176 ? 1.679 -6.941 -9.324 1.00 85.62 176 GLY A N 1
ATOM 1334 C CA . GLY A 1 176 ? 0.870 -7.894 -8.564 1.00 85.62 176 GLY A CA 1
ATOM 1335 C C . GLY A 1 176 ? 1.418 -8.131 -7.154 1.00 85.62 176 GLY A C 1
ATOM 1336 O O . GLY A 1 176 ? 0.678 -8.018 -6.179 1.00 85.62 176 GLY A O 1
ATOM 1337 N N . GLY A 1 177 ? 2.721 -8.392 -7.028 1.00 85.56 177 GLY A N 1
ATOM 1338 C CA . GLY A 1 177 ? 3.347 -8.633 -5.727 1.00 85.56 177 GLY A CA 1
ATOM 1339 C C . GLY A 1 177 ? 3.318 -7.398 -4.823 1.00 85.56 177 GLY A C 1
ATOM 1340 O O . GLY A 1 177 ? 2.955 -7.494 -3.651 1.00 85.56 177 GLY A O 1
ATOM 1341 N N . ILE A 1 178 ? 3.621 -6.214 -5.369 1.00 83.19 178 ILE A N 1
ATOM 1342 C CA . ILE A 1 178 ? 3.626 -4.954 -4.608 1.00 83.19 178 ILE A CA 1
ATOM 1343 C C . ILE A 1 178 ? 2.227 -4.612 -4.083 1.00 83.19 178 ILE A C 1
ATOM 1345 O O . ILE A 1 178 ? 2.093 -4.192 -2.932 1.00 83.19 178 ILE A O 1
ATOM 1349 N N . THR A 1 179 ? 1.193 -4.791 -4.907 1.00 81.81 179 THR A N 1
ATOM 1350 C CA . THR A 1 179 ? -0.191 -4.409 -4.578 1.00 81.81 179 THR A CA 1
ATOM 1351 C C . THR A 1 179 ? -0.889 -5.391 -3.635 1.00 81.81 179 THR A C 1
ATOM 1353 O O . THR A 1 179 ? -1.846 -5.007 -2.958 1.00 81.81 179 THR A O 1
ATOM 1356 N N . LEU A 1 180 ? -0.399 -6.628 -3.517 1.00 85.69 180 LEU A N 1
ATOM 1357 C CA . LEU A 1 180 ? -1.069 -7.690 -2.768 1.00 85.69 180 LEU A CA 1
ATOM 1358 C C . LEU A 1 180 ? -1.337 -7.359 -1.288 1.00 85.69 180 LEU A C 1
ATOM 1360 O O . LEU A 1 180 ? -2.483 -7.520 -0.861 1.00 85.69 180 LEU A O 1
ATOM 1364 N N . PRO A 1 181 ? -0.380 -6.848 -0.485 1.00 74.94 181 PRO A N 1
ATOM 1365 C CA . PRO A 1 181 ? -0.669 -6.512 0.910 1.00 74.94 181 PRO A CA 1
ATOM 1366 C C . PRO A 1 181 ? -1.750 -5.435 1.051 1.00 74.94 181 PRO A C 1
ATOM 1368 O O . PRO A 1 181 ? -2.559 -5.489 1.977 1.00 74.94 181 PRO A O 1
ATOM 1371 N N . TYR A 1 182 ? -1.807 -4.487 0.113 1.00 77.69 182 TYR A N 1
ATOM 1372 C CA . TYR A 1 182 ? -2.830 -3.443 0.090 1.00 77.69 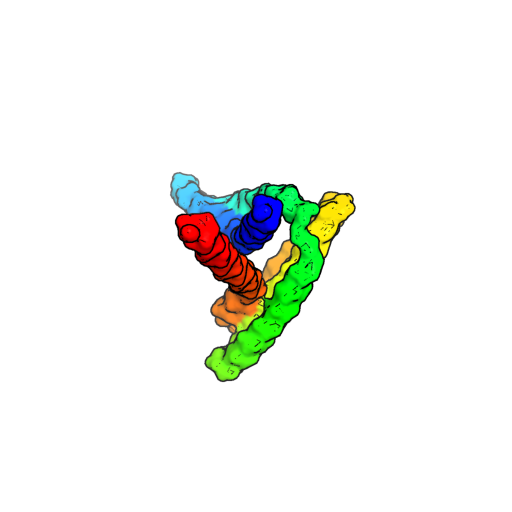182 TYR A CA 1
ATOM 1373 C C . TYR A 1 182 ? -4.204 -4.015 -0.254 1.00 77.69 182 TYR A C 1
ATOM 1375 O O . TYR A 1 182 ? -5.180 -3.701 0.426 1.00 77.69 182 TYR A O 1
ATOM 1383 N N . ALA A 1 183 ? -4.277 -4.912 -1.239 1.00 78.31 183 ALA A N 1
ATOM 1384 C CA . ALA A 1 183 ? -5.509 -5.615 -1.580 1.00 78.31 183 ALA A CA 1
ATOM 1385 C C . ALA A 1 183 ? -6.052 -6.414 -0.383 1.00 78.31 183 ALA A C 1
ATOM 1387 O O . ALA A 1 183 ? -7.241 -6.338 -0.079 1.00 78.31 183 ALA A O 1
ATOM 1388 N N . VAL A 1 184 ? -5.179 -7.106 0.360 1.00 80.06 184 VAL A N 1
ATOM 1389 C CA . VAL A 1 184 ? -5.556 -7.848 1.577 1.00 80.06 184 VAL A CA 1
ATOM 1390 C C . VAL A 1 184 ? -6.108 -6.916 2.660 1.00 80.06 184 VAL A C 1
ATOM 1392 O O . VAL A 1 184 ? -7.106 -7.246 3.304 1.00 80.06 184 VAL A O 1
ATOM 1395 N N . ILE A 1 185 ? -5.502 -5.741 2.858 1.00 77.81 185 ILE A N 1
ATOM 1396 C CA . ILE A 1 185 ? -5.997 -4.730 3.806 1.00 77.81 185 ILE A CA 1
ATOM 1397 C C . ILE A 1 185 ? -7.397 -4.254 3.408 1.00 77.81 185 ILE A C 1
ATOM 1399 O O . ILE A 1 185 ? -8.297 -4.242 4.250 1.00 77.81 185 ILE A O 1
ATOM 1403 N N . VAL A 1 186 ? -7.587 -3.897 2.136 1.00 74.38 186 VAL A N 1
ATOM 1404 C CA . VAL A 1 186 ? -8.868 -3.407 1.608 1.00 74.38 186 VAL A CA 1
ATOM 1405 C C . VAL A 1 186 ? -9.948 -4.476 1.741 1.00 74.38 186 VAL A C 1
ATOM 1407 O O . VAL A 1 186 ? -11.008 -4.205 2.300 1.00 74.38 186 VAL A O 1
ATOM 1410 N N . LEU A 1 187 ? -9.666 -5.708 1.317 1.00 77.25 187 LEU A N 1
ATOM 1411 C CA . LEU A 1 187 ? -10.620 -6.812 1.390 1.00 77.25 187 LEU A CA 1
ATOM 1412 C C . LEU A 1 187 ? -11.038 -7.101 2.836 1.00 77.25 187 LEU A C 1
ATOM 1414 O O . LEU A 1 187 ? -12.217 -7.290 3.125 1.00 77.25 187 LEU A O 1
ATOM 1418 N N . LYS A 1 188 ? -10.084 -7.077 3.770 1.00 76.94 188 LYS A N 1
ATOM 1419 C CA . LYS A 1 188 ? -10.366 -7.286 5.193 1.00 76.94 188 LYS A CA 1
ATOM 1420 C C . LYS A 1 188 ? -11.201 -6.157 5.794 1.00 76.94 188 LYS A C 1
ATOM 1422 O O . LYS A 1 188 ? -12.075 -6.420 6.620 1.00 76.94 188 LYS A O 1
ATOM 1427 N N . ALA A 1 189 ? -10.943 -4.916 5.390 1.00 74.31 189 ALA A N 1
ATOM 1428 C CA . ALA A 1 189 ? -11.731 -3.767 5.815 1.00 74.31 189 ALA A CA 1
ATOM 1429 C C . ALA A 1 189 ? -13.176 -3.852 5.297 1.00 74.31 189 ALA A C 1
ATOM 1431 O O . ALA A 1 189 ? -14.108 -3.643 6.072 1.00 74.31 189 ALA A O 1
ATOM 1432 N N . LEU A 1 190 ? -13.356 -4.237 4.030 1.00 72.25 190 LEU A N 1
ATOM 1433 C CA . LEU A 1 190 ? -14.668 -4.454 3.417 1.00 72.25 190 LEU A CA 1
ATOM 1434 C C . LEU A 1 190 ? -15.432 -5.612 4.071 1.00 72.25 190 LEU A C 1
ATOM 1436 O O . LEU A 1 190 ? -16.611 -5.479 4.383 1.00 72.25 190 LEU A O 1
ATOM 1440 N N . GLY A 1 191 ? -14.764 -6.735 4.344 1.00 81.94 191 GLY A N 1
ATOM 1441 C CA . GLY A 1 191 ? -15.396 -7.867 5.026 1.00 81.94 191 GLY A CA 1
ATOM 1442 C C . GLY A 1 191 ? -15.931 -7.479 6.405 1.00 81.94 191 GLY A C 1
ATOM 1443 O O . GLY A 1 191 ? -17.037 -7.859 6.785 1.00 81.94 191 GLY A O 1
ATOM 1444 N N . ARG A 1 192 ? -15.183 -6.649 7.139 1.00 79.31 192 ARG A N 1
ATOM 1445 C CA . ARG A 1 192 ? -15.621 -6.163 8.446 1.00 79.31 192 ARG A CA 1
ATOM 1446 C C . ARG A 1 192 ? -16.813 -5.209 8.356 1.00 79.31 192 ARG A C 1
ATOM 1448 O O . ARG A 1 192 ? -17.740 -5.349 9.150 1.00 79.31 192 ARG A O 1
ATOM 1455 N N . SER A 1 193 ? -16.811 -4.272 7.407 1.00 72.62 193 SER A N 1
ATOM 1456 C CA . SER A 1 193 ? -17.930 -3.335 7.249 1.00 72.62 193 SER A CA 1
ATOM 1457 C C . SER A 1 193 ? -19.226 -4.044 6.843 1.00 72.62 193 SER A C 1
ATOM 1459 O O . SER A 1 193 ? -20.294 -3.672 7.329 1.00 72.62 193 SER A O 1
ATOM 1461 N N . LEU A 1 194 ? -19.144 -5.104 6.029 1.00 84.62 194 LEU A N 1
ATOM 1462 C CA . LEU A 1 194 ? -20.298 -5.927 5.653 1.00 84.62 194 LEU A CA 1
ATOM 1463 C C . LEU A 1 194 ? -20.902 -6.668 6.852 1.00 84.62 194 LEU A C 1
ATOM 1465 O O . LEU A 1 194 ? -22.115 -6.611 7.049 1.00 84.62 194 LEU A O 1
ATOM 1469 N N . ILE A 1 195 ? -20.074 -7.313 7.681 1.00 90.44 195 ILE A N 1
ATOM 1470 C CA . ILE A 1 195 ? -20.541 -8.033 8.880 1.00 90.44 195 ILE A CA 1
ATOM 1471 C C . ILE A 1 195 ? -21.257 -7.078 9.845 1.00 90.44 195 ILE A C 1
ATOM 1473 O O . ILE A 1 195 ? -22.326 -7.390 10.366 1.00 90.44 195 ILE A O 1
ATOM 1477 N N . GLU A 1 196 ? -20.707 -5.882 10.052 1.00 84.31 196 GLU A N 1
ATOM 1478 C CA . GLU A 1 196 ? -21.309 -4.879 10.934 1.00 84.31 196 GLU A CA 1
ATOM 1479 C C . GLU A 1 196 ? -22.619 -4.302 10.366 1.00 84.31 196 GLU A C 1
ATOM 1481 O O . GLU A 1 196 ? -23.554 -4.025 11.123 1.00 84.31 196 GLU A O 1
ATOM 1486 N N . ALA A 1 197 ? -22.723 -4.153 9.041 1.00 83.81 197 ALA A N 1
ATOM 1487 C CA . ALA A 1 197 ? -23.951 -3.719 8.381 1.00 83.81 197 ALA A CA 1
ATOM 1488 C C . ALA A 1 197 ? -25.078 -4.758 8.505 1.00 83.81 197 ALA A C 1
ATOM 1490 O O . ALA A 1 197 ? -26.227 -4.376 8.736 1.00 83.81 197 ALA A O 1
ATOM 1491 N N . MET A 1 198 ? -24.757 -6.052 8.399 1.00 93.00 198 MET A N 1
ATOM 1492 C CA . MET A 1 198 ? -25.729 -7.137 8.581 1.00 93.00 198 MET A CA 1
ATOM 1493 C C . MET A 1 198 ? -26.247 -7.190 10.021 1.00 93.00 198 MET A C 1
ATOM 1495 O O . MET A 1 198 ? -27.456 -7.116 10.227 1.00 93.00 198 MET A O 1
ATOM 1499 N N . GLY A 1 199 ? -25.355 -7.156 11.018 1.00 93.19 199 GLY A N 1
ATOM 1500 C CA . GLY A 1 199 ? -25.769 -7.153 12.426 1.00 93.19 199 GLY A CA 1
ATOM 1501 C C . GLY A 1 199 ? -26.620 -5.933 12.814 1.00 93.19 199 GLY A C 1
ATOM 1502 O O . GLY A 1 199 ? -27.496 -6.024 13.673 1.00 93.19 199 GLY A O 1
ATOM 1503 N N . ARG A 1 200 ? -26.423 -4.778 12.157 1.00 93.31 200 ARG A N 1
ATOM 1504 C CA . ARG A 1 200 ? -27.285 -3.599 12.358 1.00 93.31 200 ARG A CA 1
ATOM 1505 C C . ARG A 1 200 ? -28.698 -3.815 11.810 1.00 93.31 200 ARG A C 1
ATOM 1507 O O . ARG A 1 200 ? -29.648 -3.355 12.437 1.00 93.31 200 ARG A O 1
ATOM 1514 N N . LYS A 1 201 ? -28.843 -4.479 10.659 1.00 93.50 201 LYS A N 1
ATOM 1515 C CA . LYS A 1 201 ? -30.159 -4.780 10.071 1.00 93.50 201 LYS A CA 1
ATOM 1516 C C . LYS A 1 201 ? -30.962 -5.730 10.959 1.00 93.50 201 LYS A C 1
ATOM 1518 O O . LYS A 1 201 ? -32.122 -5.440 11.231 1.00 93.50 201 LYS A O 1
ATOM 1523 N N . GLU A 1 202 ? -30.329 -6.784 11.470 1.00 93.94 202 GLU A N 1
ATOM 1524 C CA . GLU A 1 202 ? -30.962 -7.748 12.383 1.00 93.94 202 GLU A CA 1
ATOM 1525 C C . GLU A 1 202 ? -31.440 -7.077 13.678 1.00 93.94 202 GLU A C 1
ATOM 1527 O O . GLU A 1 202 ? -32.574 -7.280 14.108 1.00 93.94 202 GLU A O 1
ATOM 1532 N N . ALA A 1 203 ? -30.620 -6.196 14.263 1.00 91.81 203 ALA A N 1
ATOM 1533 C CA . ALA A 1 203 ? -31.009 -5.451 15.459 1.00 91.81 203 ALA A CA 1
ATOM 1534 C C . ALA A 1 203 ? -32.224 -4.535 15.216 1.00 91.81 203 ALA A C 1
ATOM 1536 O O . ALA A 1 203 ? -33.102 -4.433 16.072 1.00 91.81 203 ALA A O 1
ATOM 1537 N N . LEU A 1 204 ? -32.305 -3.882 14.051 1.00 92.81 204 LEU A N 1
ATOM 1538 C CA . LEU A 1 204 ? -33.442 -3.023 13.702 1.00 92.81 204 LEU A CA 1
ATOM 1539 C C . LEU A 1 204 ? -34.731 -3.834 13.501 1.00 92.81 204 LEU A C 1
ATOM 1541 O O . LEU A 1 204 ? -35.784 -3.404 13.964 1.00 92.81 204 LEU A O 1
ATOM 1545 N N . GLN A 1 205 ? -34.643 -5.015 12.883 1.00 92.56 205 GLN A N 1
ATOM 1546 C CA . GLN A 1 205 ? -35.784 -5.922 12.716 1.00 92.56 205 GLN A CA 1
ATOM 1547 C C . GLN A 1 205 ? -36.305 -6.430 14.065 1.00 92.56 205 GLN A C 1
ATOM 1549 O O . GLN A 1 205 ? -37.487 -6.274 14.359 1.00 92.56 205 GLN A O 1
ATOM 1554 N N . ALA A 1 206 ? -35.415 -6.902 14.942 1.00 92.19 206 ALA A N 1
ATOM 1555 C CA . ALA A 1 206 ? -35.792 -7.382 16.273 1.00 92.19 206 ALA A CA 1
ATOM 1556 C C . ALA A 1 206 ? -36.459 -6.304 17.152 1.00 92.19 206 ALA A C 1
ATOM 1558 O O . ALA A 1 206 ? -37.278 -6.619 18.014 1.00 92.19 206 ALA A O 1
ATOM 1559 N N . THR A 1 207 ? -36.117 -5.026 16.949 1.00 92.44 207 THR A N 1
ATOM 1560 C CA . THR A 1 207 ? -36.740 -3.920 17.698 1.00 92.44 207 THR A CA 1
ATOM 1561 C C . THR A 1 207 ? -38.110 -3.543 17.123 1.00 92.44 207 THR A C 1
ATOM 1563 O O . THR A 1 207 ? -39.012 -3.189 17.880 1.00 92.44 207 THR A O 1
ATOM 1566 N N . GLY A 1 208 ? -38.287 -3.646 15.800 1.00 91.56 208 GLY A N 1
ATOM 1567 C CA . GLY A 1 208 ? -39.565 -3.383 15.133 1.00 91.56 208 GLY A CA 1
ATOM 1568 C C . GLY A 1 208 ? -40.660 -4.388 15.500 1.00 91.56 208 GLY A C 1
ATOM 1569 O O . GLY A 1 208 ? -41.811 -3.990 15.666 1.00 91.56 208 GLY A O 1
ATOM 1570 N N . ASP A 1 209 ? -40.304 -5.658 15.699 1.00 88.56 209 ASP A N 1
ATOM 1571 C CA . ASP A 1 209 ? -41.272 -6.703 16.061 1.00 88.56 209 ASP A CA 1
ATOM 1572 C C . ASP A 1 209 ? -41.782 -6.574 17.505 1.00 88.56 209 ASP A C 1
ATOM 1574 O O . ASP A 1 209 ? -42.969 -6.781 17.751 1.00 88.56 209 ASP A O 1
ATOM 1578 N N . ARG A 1 210 ? -40.940 -6.141 18.458 1.00 85.69 210 ARG A N 1
ATOM 1579 C CA . ARG A 1 210 ? -41.386 -5.874 19.843 1.00 85.69 210 ARG A CA 1
ATOM 1580 C C . ARG A 1 210 ? -42.374 -4.714 19.926 1.00 85.69 210 ARG A C 1
ATOM 1582 O O . ARG A 1 210 ? -43.377 -4.820 20.619 1.00 85.69 210 ARG A O 1
ATOM 1589 N N . GLY A 1 211 ? -42.138 -3.643 19.166 1.00 81.00 211 GLY A N 1
ATOM 1590 C CA . GLY A 1 211 ? -43.048 -2.494 19.130 1.00 81.00 211 GLY A CA 1
ATOM 1591 C C . GLY A 1 211 ? -44.446 -2.822 18.589 1.00 81.00 211 GLY A C 1
ATOM 1592 O O . GLY A 1 211 ? -45.386 -2.090 18.877 1.00 81.00 211 GLY A O 1
ATOM 1593 N N . LYS A 1 212 ? -44.602 -3.917 17.830 1.00 81.75 212 LYS A N 1
ATOM 1594 C CA . LYS A 1 212 ? -45.913 -4.407 17.380 1.00 81.75 212 LYS A CA 1
ATOM 1595 C C . LYS A 1 212 ? -46.641 -5.269 18.415 1.00 81.75 212 LYS A C 1
ATOM 1597 O O . LYS A 1 212 ? -47.860 -5.323 18.349 1.00 81.75 212 LYS A O 1
ATOM 1602 N N . GLN A 1 213 ? -45.929 -5.939 19.324 1.00 78.81 213 GLN A N 1
ATOM 1603 C CA . GLN A 1 213 ? -46.545 -6.822 20.326 1.00 78.81 213 GLN A CA 1
ATOM 1604 C C . GLN A 1 213 ? -47.101 -6.068 21.539 1.00 78.81 213 GLN A C 1
ATOM 1606 O O . GLN A 1 213 ? -48.099 -6.499 22.098 1.00 78.81 213 GLN A O 1
ATOM 1611 N N . ASP A 1 214 ? -46.516 -4.926 21.906 1.00 79.81 214 ASP A N 1
ATOM 1612 C CA . ASP A 1 214 ? -46.973 -4.135 23.063 1.00 79.81 214 ASP A CA 1
ATOM 1613 C C . ASP A 1 214 ? -48.161 -3.194 22.738 1.00 79.81 214 ASP A C 1
ATOM 1615 O O . ASP A 1 214 ? -48.634 -2.464 23.607 1.00 79.81 214 ASP A O 1
ATOM 1619 N N . GLY A 1 215 ? -48.623 -3.166 21.481 1.00 73.00 215 GLY A N 1
ATOM 1620 C CA . GLY A 1 215 ? -49.672 -2.261 20.985 1.00 73.00 215 GLY A CA 1
ATOM 1621 C C . GLY A 1 215 ? -51.039 -2.908 20.721 1.00 73.00 215 GLY A C 1
ATOM 1622 O O . GLY A 1 215 ? -51.900 -2.249 20.138 1.00 73.00 215 GLY A O 1
ATOM 1623 N N . THR A 1 216 ? -51.225 -4.173 21.100 1.00 68.81 216 THR A N 1
ATOM 1624 C CA . THR A 1 216 ? -52.472 -4.957 20.971 1.00 68.81 216 THR A CA 1
ATOM 1625 C C . THR A 1 216 ? -52.899 -5.485 22.323 1.00 68.81 216 THR A C 1
ATOM 1627 O O . THR A 1 216 ? -54.104 -5.386 22.631 1.00 68.81 216 THR A O 1
#

Foldseek 3Di:
DPPVVVLLVLVLVLLVLVLCLVVLQVVQLVQLLVVLQVVCVVVVNRPVSNVRSNVRSNVVSVVVSVVSVVVSLVSCLPHDDPVVLVVLLVVLLVVLVVVLVVCCVPVNNVLSVLLSVLQVLLSVVSVLVVVLSVCVNVVHDPVVSVVSVVVCVCVNVVVVVVVVPPDDDDVVSNCNNNCRSSVSSVVVSVVVVVVVVVVVVVVVVVVVVVVVVVPD

Radius of gyration: 22.43 Å; Cα contacts (8 Å, |Δi|>4): 168; chains: 1; bounding box: 72×52×47 Å

pLDDT: mean 78.18, std 10.41, range [51.31, 96.69]

Secondary structure (DSSP, 8-state):
-HHHHHHHHHHHHHHHHHHHHHHHHHHHHHHHHHHHHHHHHHTT-HHHHHHHHHHHHHHHHHHHHHHHHHHHHHHHTTT--HHHHHHHHHHHHHHHHHHHHHHHHHH-HHHHHHHHHHHHHHHHHHHHHHHHHHHHHTT--HHHHHHHHHHHHHHHHHHHHHHHHHS---HHHHHHHHHHHHHHHHHHHHHHHHHHHHHHHHHHHHHHHHHHHTT-